Protein 1J83 (pdb70)

Solvent-accessible surface area: 14606 Å² total

Secondary structure (DSSP, 8-state):
-----SB-TTSSB--TTSS-TT-EE-TT-S----EEEEETTEEEEE-TTTTT----SSS-GGGSEEEE-TT----EE-TT--EE--EEESS---EEEEE---BSS------S--EEE-GGG-EE-TTS-EEE---EETTT-HHHHHHHT-TT--EE---EEEEES-SEEEE--B-EE-/-----S--TTSSB--TTSS-TT-EE-TT-S----EEEEETTEEEEE-TTTTT----SSS-GGGSEEEE-TT----EE-TT--EE--EEESS---EEEEE---BSS------S--EEE-GGG-EE-TTS-EEE---EETTT-HHHHHHHT-TT--EE---EEEEES-SEEEE--B-EE-

Sequence (356 aa):
QPTAPKDFSSGFWDFNDGTTQGFGVNPDSPITAINVENANNALKISNLNSKGSNDLSEGNFWANVRISADIWGQSINIYGDTKLTDVIAPTPVNVSIAAIPQSSTHGWGNPTRAIRVWTNNFVAQTDGTYKATLTISTNDSPNFNTIATDAADSVVTNILFVGSNSDNISLDNIKFTKQPTAPKDFSSGFWDFNDGTTQGFGVNPDSPITAINVENANNALKISNLNSKGSNDLSEGNFWANVRISADIWGQSINIYGDTKLTDVIAPTPVNVSIAAIPQSSTHGWGNPTRAIRVWTNNFVAQTDGTYKATLTISTNDSPNFNTIATDAADSVVTNILFVGSNSDNISLDNIKFTK

Structure (mmCIF, N/CA/C/O backbone):
data_1J83
#
_entry.id   1J83
#
_cell.length_a   131.264
_cell.length_b   37.678
_cell.length_c   71.234
_cell.angle_alpha   90.00
_cell.angle_beta   91.93
_cell.angle_gamma   90.00
#
_symmetry.space_group_name_H-M   'C 1 2 1'
#
loop_
_entity.id
_entity.type
_entity.pdbx_description
1 polymer 'ENDO-1,4-BETA GLUCANASE ENGF'
2 non-polymer 'CALCIUM ION'
3 water water
#
loop_
_atom_site.group_PDB
_atom_site.id
_atom_site.type_symbol
_atom_site.label_atom_id
_atom_site.label_alt_id
_atom_site.label_comp_id
_atom_site.label_asym_id
_atom_site.label_entity_id
_atom_site.label_seq_id
_atom_site.pdbx_PDB_ins_code
_atom_site.Cartn_x
_atom_site.Cartn_y
_atom_site.Cartn_z
_atom_site.occupancy
_atom_site.B_iso_or_equiv
_atom_site.auth_seq_id
_atom_site.auth_comp_id
_atom_site.auth_asym_id
_atom_site.auth_atom_id
_atom_site.pdbx_PDB_model_num
ATOM 1 N N . GLN A 1 1 ? 63.885 -6.757 29.424 1.00 15.04 1027 GLN A N 1
ATOM 2 C CA . GLN A 1 1 ? 64.737 -7.802 28.789 1.00 14.77 1027 GLN A CA 1
ATOM 3 C C . GLN A 1 1 ? 65.046 -7.495 27.325 1.00 14.37 1027 GLN A C 1
ATOM 4 O O . GLN A 1 1 ? 65.089 -8.401 26.485 1.00 14.21 1027 GLN A O 1
ATOM 10 N N . PRO A 1 2 ? 65.253 -6.212 26.992 1.00 13.93 1028 PRO A N 1
ATOM 11 C CA . PRO A 1 2 ? 65.556 -5.915 25.592 1.00 13.50 1028 PRO A CA 1
ATOM 12 C C . PRO A 1 2 ? 66.943 -6.422 25.213 1.00 13.06 1028 PRO A C 1
ATOM 13 O O . PRO A 1 2 ? 67.826 -6.573 26.069 1.00 12.88 1028 PRO A O 1
ATOM 17 N N . THR A 1 3 ? 67.126 -6.698 23.930 1.00 12.60 1029 THR A N 1
ATOM 18 C CA . THR A 1 3 ? 68.402 -7.180 23.437 1.00 12.07 1029 THR A CA 1
ATOM 19 C C . THR A 1 3 ? 68.860 -6.354 22.241 1.00 11.77 1029 THR A C 1
ATOM 20 O O . THR A 1 3 ? 68.077 -6.072 21.338 1.00 11.66 1029 THR A O 1
ATOM 24 N N . ALA A 1 4 ? 70.129 -5.956 22.252 1.00 11.42 1030 ALA A N 1
ATOM 25 C CA . ALA A 1 4 ? 70.696 -5.181 21.152 1.00 11.04 1030 ALA A CA 1
ATOM 26 C C . ALA A 1 4 ? 70.672 -6.038 19.893 1.00 10.78 1030 ALA A C 1
ATOM 27 O O . ALA A 1 4 ? 70.683 -7.269 19.969 1.00 10.79 1030 ALA A O 1
ATOM 29 N N . PRO A 1 5 ? 70.647 -5.403 18.712 1.00 10.55 1031 PRO A N 1
ATOM 30 C CA . PRO A 1 5 ? 70.626 -6.203 17.485 1.00 10.32 1031 PRO A CA 1
ATOM 31 C C . PRO A 1 5 ? 71.968 -6.867 17.239 1.00 10.26 1031 PRO A C 1
ATOM 32 O O . PRO A 1 5 ? 72.981 -6.486 17.837 1.00 10.27 1031 PRO A O 1
ATOM 36 N N . LYS A 1 6 ? 71.962 -7.864 16.359 1.00 10.11 1032 LYS A N 1
ATOM 37 C CA . LYS A 1 6 ? 73.168 -8.583 15.984 1.00 9.92 1032 LYS A CA 1
ATOM 38 C C . LYS A 1 6 ? 73.409 -8.385 14.491 1.00 9.64 1032 LYS A C 1
ATOM 39 O O . LYS A 1 6 ? 74.550 -8.387 14.025 1.00 9.46 1032 LYS A O 1
ATOM 45 N N . ASP A 1 7 ? 72.323 -8.215 13.747 1.00 9.43 1033 ASP A N 1
ATOM 46 C CA . ASP A 1 7 ? 72.395 -8.038 12.303 1.00 9.33 1033 ASP A CA 1
ATOM 47 C C . ASP A 1 7 ? 71.371 -6.998 11.870 1.00 9.23 1033 ASP A C 1
ATOM 48 O O . ASP A 1 7 ? 70.167 -7.219 11.999 1.00 9.15 1033 ASP A O 1
ATOM 53 N N . PHE A 1 8 ? 71.852 -5.861 11.377 1.00 9.08 1034 PHE A N 1
ATOM 54 C CA . PHE A 1 8 ? 70.970 -4.800 10.906 1.00 8.94 1034 PHE A CA 1
ATOM 55 C C . PHE A 1 8 ? 71.351 -4.484 9.461 1.00 8.93 1034 PHE A C 1
ATOM 56 O O . PHE A 1 8 ? 71.205 -3.349 8.992 1.00 8.85 1034 PHE A O 1
ATOM 64 N N . SER A 1 9 ? 71.820 -5.512 8.758 1.00 8.87 1035 SER A N 1
ATOM 65 C CA . SER A 1 9 ? 72.265 -5.383 7.372 1.00 8.87 1035 SER A CA 1
ATOM 66 C C . SER A 1 9 ? 71.168 -5.012 6.377 1.00 8.87 1035 SER A C 1
ATOM 67 O O . SER A 1 9 ? 71.464 -4.568 5.267 1.00 9.02 1035 SER A O 1
ATOM 70 N N . SER A 1 10 ? 69.910 -5.186 6.770 1.00 8.71 1036 SER A N 1
ATOM 71 C CA . SER A 1 10 ? 68.799 -4.858 5.883 1.00 8.54 1036 SER A CA 1
ATOM 72 C C . SER A 1 10 ? 68.514 -3.357 5.885 1.00 8.43 1036 SER A C 1
ATOM 73 O O . SER A 1 10 ? 67.832 -2.848 4.998 1.00 8.42 1036 SER A O 1
ATOM 76 N N . GLY A 1 11 ? 69.034 -2.649 6.884 1.00 8.20 1037 GLY A N 1
ATOM 77 C CA . GLY A 1 11 ? 68.815 -1.214 6.956 1.00 8.01 1037 GLY A CA 1
ATOM 78 C C 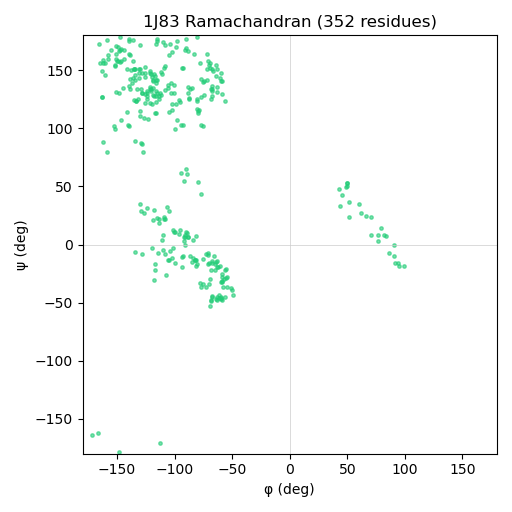. GLY A 1 11 ? 67.497 -0.811 7.593 1.00 7.88 1037 GLY A C 1
ATOM 79 O O . GLY A 1 11 ? 67.117 0.364 7.582 1.00 7.82 1037 GLY A O 1
ATOM 80 N N . PHE A 1 12 ? 66.787 -1.792 8.137 1.00 7.75 1038 PHE A N 1
ATOM 81 C CA . PHE A 1 12 ? 65.526 -1.536 8.815 1.00 7.60 1038 PHE A CA 1
ATOM 82 C C . PHE A 1 12 ? 65.285 -2.656 9.824 1.00 7.54 1038 PHE A C 1
ATOM 83 O O . PHE A 1 12 ? 65.981 -3.672 9.807 1.00 7.38 1038 PHE A O 1
ATOM 91 N N . TRP A 1 13 ? 64.319 -2.468 10.717 1.00 7.50 1039 TRP A N 1
ATOM 92 C CA . TRP A 1 13 ? 64.036 -3.477 11.733 1.00 7.61 1039 TRP A CA 1
ATOM 93 C C . TRP A 1 13 ? 63.294 -4.695 11.195 1.00 7.65 1039 TRP A C 1
ATOM 94 O O . TRP A 1 13 ? 62.083 -4.643 10.971 1.00 7.61 1039 TRP A O 1
ATOM 105 N N . ASP A 1 14 ? 64.016 -5.790 10.977 1.00 7.70 1040 ASP A N 1
ATOM 106 C CA . ASP A 1 14 ? 63.367 -7.007 10.507 1.00 7.75 1040 ASP A CA 1
ATOM 107 C C . ASP A 1 14 ? 63.317 -8.068 11.603 1.00 7.74 1040 ASP A C 1
ATOM 108 O O . ASP A 1 14 ? 62.674 -9.091 11.442 1.00 7.67 1040 ASP A O 1
ATOM 113 N N . PHE A 1 15 ? 63.991 -7.823 12.724 1.00 7.59 1041 PHE A N 1
ATOM 114 C CA . PHE A 1 15 ? 63.972 -8.758 13.850 1.00 7.55 1041 PHE A CA 1
ATOM 115 C C . PHE A 1 15 ? 64.313 -10.207 13.501 1.00 7.65 1041 PHE A C 1
ATOM 116 O O . PHE A 1 15 ? 63.931 -11.132 14.229 1.00 7.52 1041 PHE A O 1
ATOM 124 N N . ASN A 1 16 ? 65.033 -10.415 12.403 1.00 7.72 1042 ASN A N 1
ATOM 125 C CA . ASN A 1 16 ? 65.383 -11.772 12.004 1.00 7.97 1042 ASN A CA 1
ATOM 126 C C . ASN A 1 16 ? 66.624 -12.318 12.697 1.00 7.99 1042 ASN A C 1
ATOM 127 O O . ASN A 1 16 ? 67.059 -13.433 12.402 1.00 8.03 1042 ASN A O 1
ATOM 132 N N . ASP A 1 17 ? 67.186 -11.548 13.625 1.00 8.10 1043 ASP A N 1
ATOM 133 C CA . ASP A 1 17 ? 68.372 -12.001 14.339 1.00 8.35 1043 ASP A CA 1
ATOM 134 C C . ASP A 1 17 ? 68.062 -12.517 15.745 1.00 8.35 1043 ASP A C 1
ATOM 135 O O . ASP A 1 17 ? 68.970 -12.714 16.553 1.00 8.38 1043 ASP A O 1
ATOM 140 N N . GLY A 1 18 ? 66.778 -12.734 16.025 1.00 8.38 1044 GLY A N 1
ATOM 141 C CA . GLY A 1 18 ? 66.362 -13.242 17.324 1.00 8.40 1044 GLY A CA 1
ATOM 142 C C . GLY A 1 18 ? 66.354 -12.241 18.468 1.00 8.33 1044 GLY A C 1
ATOM 143 O O . GLY A 1 18 ? 66.067 -12.605 19.609 1.00 8.42 1044 GLY A O 1
ATOM 144 N N . THR A 1 19 ? 66.657 -10.981 18.178 1.00 8.23 1045 THR A N 1
ATOM 145 C CA . THR A 1 19 ? 66.691 -9.958 19.223 1.00 8.11 1045 THR A CA 1
ATOM 146 C C . THR A 1 19 ? 65.535 -8.972 19.087 1.00 8.00 1045 THR A C 1
ATOM 147 O O . THR A 1 19 ? 64.773 -9.028 18.122 1.00 7.97 1045 THR A O 1
ATOM 151 N N . THR A 1 20 ? 65.397 -8.074 20.060 1.00 7.98 1046 THR A N 1
ATOM 152 C CA . THR A 1 20 ? 64.339 -7.066 19.992 1.00 7.88 1046 THR A CA 1
ATOM 153 C C . THR A 1 20 ? 64.936 -5.889 19.226 1.00 7.73 1046 THR A C 1
ATOM 154 O O . THR A 1 20 ? 64.325 -4.826 19.097 1.00 7.53 1046 THR A O 1
ATOM 158 N N . GLN A 1 21 ? 66.147 -6.109 18.717 1.00 7.63 1047 GLN A N 1
ATOM 159 C CA . GLN A 1 21 ? 66.890 -5.109 17.962 1.00 7.57 1047 GLN A CA 1
ATOM 160 C C . GLN A 1 21 ? 66.877 -3.721 18.604 1.00 7.68 1047 GLN A C 1
ATOM 161 O O . GLN A 1 21 ? 66.731 -2.694 17.928 1.00 7.54 1047 GLN A O 1
ATOM 167 N N . GLY A 1 22 ? 67.048 -3.715 19.928 1.00 7.78 1048 GLY A N 1
ATOM 168 C CA . GLY A 1 22 ? 67.107 -2.476 20.681 1.00 8.08 1048 GLY A CA 1
ATOM 169 C C . GLY A 1 22 ? 65.843 -2.043 21.397 1.00 8.25 1048 GLY A C 1
ATOM 170 O O . GLY A 1 22 ? 65.903 -1.228 22.323 1.00 8.32 1048 GLY A O 1
ATOM 171 N N . PHE A 1 23 ? 64.702 -2.588 20.991 1.00 8.44 1049 PHE A N 1
ATOM 172 C CA . PHE A 1 23 ? 63.429 -2.201 21.591 1.00 8.59 1049 PHE A CA 1
ATOM 173 C C . PHE A 1 23 ? 63.098 -2.772 22.959 1.00 8.86 1049 PHE A C 1
ATOM 174 O O . PHE A 1 23 ? 63.373 -3.933 23.261 1.00 8.91 1049 PHE A O 1
ATOM 182 N N . GLY A 1 24 ? 62.479 -1.920 23.771 1.00 9.20 1050 GLY A N 1
ATOM 183 C CA . GLY A 1 24 ? 62.056 -2.285 25.108 1.00 9.61 1050 GLY A CA 1
ATOM 184 C C . GLY A 1 24 ? 61.102 -1.203 25.581 1.00 9.95 1050 GLY A C 1
ATOM 185 O O . GLY A 1 24 ? 60.934 -0.185 24.904 1.00 9.83 1050 GLY A O 1
ATOM 186 N N . VAL A 1 25 ? 60.463 -1.408 26.726 1.00 10.38 1051 VAL A N 1
ATOM 187 C CA . VAL A 1 25 ? 59.554 -0.395 27.239 1.00 10.75 1051 VAL A CA 1
ATOM 188 C C . VAL A 1 25 ? 60.372 0.858 27.537 1.00 11.09 1051 VAL A C 1
ATOM 189 O O . VAL A 1 25 ? 61.464 0.788 28.107 1.00 11.14 1051 VAL A O 1
ATOM 193 N N . ASN A 1 26 ? 59.839 2.003 27.133 1.00 11.42 1052 ASN A N 1
ATOM 194 C CA . ASN A 1 26 ? 60.502 3.289 27.325 1.00 11.77 1052 ASN A CA 1
ATOM 195 C C . ASN A 1 26 ? 60.475 3.701 28.800 1.00 12.00 1052 ASN A C 1
ATOM 196 O O . ASN A 1 26 ? 59.481 3.480 29.491 1.00 11.91 1052 ASN A O 1
ATOM 201 N N . PRO A 1 27 ? 61.569 4.301 29.301 1.00 12.23 1053 PRO A N 1
ATOM 202 C CA . PRO A 1 27 ? 61.642 4.731 30.704 1.00 12.53 1053 PRO A CA 1
ATOM 203 C C . PRO A 1 27 ? 60.554 5.726 31.107 1.00 12.77 1053 PRO A C 1
ATOM 204 O O . PRO A 1 27 ? 60.199 5.824 32.283 1.00 12.85 1053 PRO A O 1
ATOM 208 N N . ASP A 1 28 ? 60.031 6.464 30.134 1.00 13.14 1054 ASP A N 1
ATOM 209 C CA . ASP A 1 28 ? 58.990 7.448 30.407 1.00 13.47 1054 ASP A CA 1
ATOM 210 C C . ASP A 1 28 ? 57.581 6.956 30.077 1.00 13.44 1054 ASP A C 1
ATOM 211 O O . ASP A 1 28 ? 56.632 7.741 30.074 1.00 13.38 1054 ASP A O 1
ATOM 216 N N . SER A 1 29 ? 57.442 5.661 29.805 1.00 13.43 1055 SER A N 1
ATOM 217 C CA . SER A 1 29 ? 56.133 5.096 29.489 1.00 13.50 1055 SER A CA 1
ATOM 218 C C . SER A 1 29 ? 55.210 5.116 30.708 1.00 13.54 1055 SER A C 1
ATOM 219 O O . SER A 1 29 ? 55.626 4.780 31.819 1.00 13.60 1055 SER A O 1
ATOM 222 N N . PRO A 1 30 ? 53.938 5.499 30.510 1.00 13.59 1056 PRO A N 1
ATOM 223 C CA . PRO A 1 30 ? 52.963 5.554 31.607 1.00 13.59 1056 PRO A CA 1
ATOM 224 C C . PRO A 1 30 ? 52.481 4.162 32.016 1.00 13.71 1056 PRO A C 1
ATOM 225 O O . PRO A 1 30 ? 51.844 3.994 33.058 1.00 13.81 1056 PRO A O 1
ATOM 229 N N . ILE A 1 31 ? 52.792 3.171 31.187 1.00 13.72 1057 ILE A N 1
ATOM 230 C CA . ILE A 1 31 ? 52.421 1.781 31.437 1.00 13.69 1057 ILE A CA 1
ATOM 231 C C . ILE A 1 31 ? 53.702 0.958 31.299 1.00 13.87 1057 ILE A C 1
ATOM 232 O O . ILE A 1 31 ? 54.430 1.099 30.318 1.00 13.89 1057 ILE A O 1
ATOM 237 N N . THR A 1 32 ? 53.981 0.104 32.281 1.00 14.03 1058 THR A N 1
ATOM 238 C CA . THR A 1 32 ? 55.213 -0.682 32.263 1.00 14.09 1058 THR A CA 1
ATOM 239 C C . THR A 1 32 ? 55.079 -2.203 32.192 1.00 14.07 1058 THR A C 1
ATOM 240 O O . THR A 1 32 ? 56.014 -2.884 31.775 1.00 14.06 1058 THR A O 1
ATOM 244 N N . ALA A 1 33 ? 53.928 -2.731 32.595 1.00 14.00 1059 ALA A N 1
ATOM 245 C CA . ALA A 1 33 ? 53.706 -4.177 32.606 1.00 13.94 1059 ALA A CA 1
ATOM 246 C C . ALA A 1 33 ? 53.416 -4.783 31.236 1.00 13.86 1059 ALA A C 1
ATOM 247 O O . ALA A 1 33 ? 52.531 -5.630 31.093 1.00 13.96 1059 ALA A O 1
ATOM 249 N N . ILE A 1 34 ? 54.173 -4.354 30.233 1.00 13.71 1060 ILE A N 1
ATOM 250 C CA . ILE A 1 34 ? 54.004 -4.847 28.870 1.00 13.55 1060 ILE A CA 1
ATOM 251 C C . ILE A 1 34 ? 55.234 -5.655 28.483 1.00 13.51 1060 ILE A C 1
ATOM 252 O O . ILE A 1 34 ? 56.361 -5.197 28.661 1.00 13.52 1060 ILE A O 1
ATOM 257 N N . ASN A 1 35 ? 55.030 -6.858 27.959 1.00 13.47 1061 ASN A N 1
ATOM 258 C CA . ASN A 1 35 ? 56.171 -7.671 27.563 1.00 13.39 1061 ASN A CA 1
ATOM 259 C C . ASN A 1 35 ? 56.563 -7.363 26.128 1.00 13.03 1061 ASN A C 1
ATOM 260 O O . ASN A 1 35 ? 55.709 -7.235 25.255 1.00 12.78 1061 ASN A O 1
ATOM 265 N N . VAL A 1 36 ? 57.864 -7.227 25.897 1.00 12.73 1062 VAL A N 1
ATOM 266 C CA . VAL A 1 36 ? 58.386 -6.950 24.567 1.00 12.51 1062 VAL A CA 1
ATOM 267 C C . VAL A 1 36 ? 59.490 -7.967 24.332 1.00 12.50 1062 VAL A C 1
ATOM 268 O O . VAL A 1 36 ? 60.517 -7.956 25.020 1.00 12.48 1062 VAL A O 1
ATOM 272 N N . GLU A 1 37 ? 59.279 -8.844 23.356 1.00 12.38 1063 GLU A N 1
ATOM 273 C CA . GLU A 1 37 ? 60.240 -9.900 23.075 1.00 12.31 1063 GLU A CA 1
ATOM 274 C C . GLU A 1 37 ? 60.275 -10.259 21.597 1.00 12.03 1063 GLU A C 1
ATOM 275 O O . GLU A 1 37 ? 59.396 -9.868 20.829 1.00 11.91 1063 GLU A O 1
ATOM 281 N N . ASN A 1 38 ? 61.293 -11.012 21.198 1.00 11.70 1064 ASN A N 1
ATOM 282 C CA . ASN A 1 38 ? 61.361 -11.462 19.819 1.00 11.52 1064 ASN A CA 1
ATOM 283 C C . ASN A 1 38 ? 60.749 -12.859 19.783 1.00 11.41 1064 ASN A C 1
ATOM 284 O O . ASN A 1 38 ? 61.185 -13.760 20.504 1.00 11.36 1064 ASN A O 1
ATOM 289 N N . ALA A 1 39 ? 59.724 -13.029 18.961 1.00 11.27 1065 ALA A N 1
ATOM 290 C CA . ALA A 1 39 ? 59.076 -14.322 18.810 1.00 11.20 1065 ALA A CA 1
ATOM 291 C C . ALA A 1 39 ? 58.906 -14.568 17.323 1.00 11.21 1065 ALA A C 1
ATOM 292 O O . ALA A 1 39 ? 58.330 -13.745 16.612 1.00 10.99 1065 ALA A O 1
ATOM 294 N N . ASN A 1 40 ? 59.443 -15.689 16.856 1.00 11.27 1066 ASN A N 1
ATOM 295 C CA . ASN A 1 40 ? 59.346 -16.069 15.455 1.00 11.38 1066 ASN A CA 1
ATOM 296 C C . ASN A 1 40 ? 59.749 -14.956 14.487 1.00 11.30 1066 ASN A C 1
ATOM 297 O O . ASN A 1 40 ? 59.027 -14.638 13.542 1.00 11.32 1066 ASN A O 1
ATOM 302 N N . ASN A 1 41 ? 60.916 -14.372 14.742 1.00 11.15 1067 ASN A N 1
ATOM 303 C CA . ASN A 1 41 ? 61.473 -13.311 13.915 1.00 10.94 1067 ASN A CA 1
ATOM 304 C C . ASN A 1 41 ? 60.631 -12.050 13.793 1.00 10.54 1067 ASN A C 1
ATOM 305 O O . ASN A 1 41 ? 60.619 -11.400 12.750 1.00 10.33 1067 ASN A O 1
ATOM 310 N N . ALA A 1 42 ? 59.937 -11.701 14.870 1.00 10.04 1068 ALA A N 1
ATOM 311 C CA . ALA A 1 42 ? 59.122 -10.494 14.895 1.00 9.72 1068 ALA A CA 1
ATOM 312 C C . ALA A 1 42 ? 59.131 -9.964 16.320 1.00 9.57 1068 ALA A C 1
ATOM 313 O O . ALA A 1 42 ? 59.543 -10.668 17.242 1.00 9.52 1068 ALA A O 1
ATOM 315 N N . LEU A 1 43 ? 58.685 -8.724 16.499 1.00 9.51 1069 LEU A N 1
ATOM 316 C CA . LEU A 1 43 ? 58.648 -8.119 17.823 1.00 9.54 1069 LEU A CA 1
ATOM 317 C C . LEU A 1 43 ? 57.265 -8.322 18.429 1.00 9.61 1069 LEU A C 1
ATOM 318 O O . LEU A 1 43 ? 56.313 -7.631 18.065 1.00 9.53 1069 LEU A O 1
ATOM 323 N N . LYS A 1 44 ? 57.164 -9.272 19.356 1.00 9.55 1070 LYS A N 1
ATOM 324 C CA . LYS A 1 44 ? 55.895 -9.577 19.998 1.00 9.65 1070 LYS A CA 1
ATOM 325 C C . LYS A 1 44 ? 55.691 -8.684 21.213 1.00 9.67 1070 LYS A C 1
ATOM 326 O O . LYS A 1 44 ? 56.544 -8.609 22.095 1.00 9.59 1070 LYS A O 1
ATOM 332 N N . ILE A 1 45 ? 54.552 -8.002 21.240 1.00 9.65 1071 ILE A N 1
ATOM 333 C CA . ILE A 1 45 ? 54.207 -7.097 22.328 1.00 9.78 1071 ILE A CA 1
ATOM 334 C C . ILE A 1 45 ? 52.960 -7.700 22.965 1.00 9.96 1071 ILE A C 1
ATOM 335 O O . ILE A 1 45 ? 51.898 -7.750 22.344 1.00 9.86 1071 ILE A O 1
ATOM 340 N N . SER A 1 46 ? 53.098 -8.162 24.203 1.00 10.32 1072 SER A N 1
ATOM 341 C CA . SER A 1 46 ? 51.998 -8.820 24.897 1.00 10.60 1072 SER A CA 1
ATOM 342 C C . SER A 1 46 ? 51.351 -8.057 26.041 1.00 10.81 1072 SER A C 1
ATOM 343 O O . SER A 1 46 ? 51.987 -7.240 26.704 1.00 10.68 1072 SER A O 1
ATOM 346 N N . ASN A 1 47 ? 50.070 -8.353 26.247 1.00 11.05 1073 ASN A N 1
ATOM 347 C CA . ASN A 1 47 ? 49.259 -7.785 27.318 1.00 11.35 1073 ASN A CA 1
ATOM 348 C C . ASN A 1 47 ? 48.851 -6.316 27.238 1.00 11.35 1073 ASN A C 1
ATOM 349 O O . ASN A 1 47 ? 48.533 -5.698 28.255 1.00 11.26 1073 ASN A O 1
ATOM 354 N N . LEU A 1 48 ? 48.825 -5.766 26.031 1.00 11.27 1074 LEU A N 1
ATOM 355 C CA . LEU A 1 48 ? 48.429 -4.374 25.850 1.00 11.24 1074 LEU A CA 1
ATOM 356 C C . LEU A 1 48 ? 47.009 -4.095 26.352 1.00 11.29 1074 LEU A C 1
ATOM 357 O O . LEU A 1 48 ? 46.772 -3.102 27.041 1.00 11.27 1074 LEU A O 1
ATOM 362 N N . ASN A 1 49 ? 46.065 -4.966 26.012 1.00 11.37 1075 ASN A N 1
ATOM 363 C CA . ASN A 1 49 ? 44.682 -4.757 26.431 1.00 11.46 1075 ASN A CA 1
ATOM 364 C C . ASN A 1 49 ? 44.498 -4.918 27.942 1.00 11.64 1075 ASN A C 1
ATOM 365 O O . ASN A 1 49 ? 43.898 -4.059 28.595 1.00 11.54 1075 ASN A O 1
ATOM 370 N N . SER A 1 50 ? 45.022 -6.010 28.493 1.00 11.93 1076 SER A N 1
ATOM 371 C CA . SER A 1 50 ? 44.914 -6.284 29.927 1.00 12.27 1076 SER A CA 1
ATOM 372 C C . SER A 1 50 ? 45.541 -5.204 30.799 1.00 12.48 1076 SER A C 1
ATOM 373 O O . SER A 1 50 ? 45.076 -4.953 31.910 1.00 12.55 1076 SER A O 1
ATOM 376 N N . LYS A 1 51 ? 46.603 -4.578 30.302 1.00 12.62 1077 LYS A N 1
ATOM 377 C CA . LYS A 1 51 ? 47.294 -3.535 31.052 1.00 12.76 1077 LYS A CA 1
ATOM 378 C C . LYS A 1 51 ? 46.760 -2.130 30.787 1.00 12.63 1077 LYS A C 1
ATOM 379 O O . LYS A 1 51 ? 47.330 -1.147 31.257 1.00 12.70 1077 LYS A O 1
ATOM 385 N N . GLY A 1 52 ? 45.671 -2.036 30.033 1.00 12.39 1078 GLY A N 1
ATOM 386 C CA . GLY A 1 52 ? 45.087 -0.737 29.746 1.00 12.10 1078 GLY A CA 1
ATOM 387 C C . GLY A 1 52 ? 45.753 0.083 28.651 1.00 11.94 1078 GLY A C 1
ATOM 388 O O . GLY A 1 52 ? 45.488 1.279 28.534 1.00 11.89 1078 GLY A O 1
ATOM 389 N N . SER A 1 53 ? 46.619 -0.537 27.853 1.00 11.78 1079 SER A N 1
ATOM 390 C CA . SER A 1 53 ? 47.276 0.182 26.757 1.00 11.65 1079 SER A CA 1
ATOM 391 C C . SER A 1 53 ? 46.406 -0.089 25.540 1.00 11.67 1079 SER A C 1
ATOM 392 O O . SER A 1 53 ? 46.854 -0.675 24.551 1.00 11.58 1079 SER A O 1
ATOM 395 N N . ASN A 1 54 ? 45.155 0.347 25.627 1.00 11.71 1080 ASN A N 1
ATOM 396 C CA . ASN A 1 54 ? 44.185 0.110 24.571 1.00 11.69 1080 ASN A CA 1
ATOM 397 C C . ASN A 1 54 ? 43.462 1.345 24.031 1.00 11.72 1080 ASN A C 1
ATOM 398 O O . ASN A 1 54 ? 42.331 1.239 23.555 1.00 11.59 1080 ASN A O 1
ATOM 403 N N . ASP A 1 55 ? 44.092 2.513 24.107 1.00 11.75 1081 ASP A N 1
ATOM 404 C CA . ASP A 1 55 ? 43.453 3.706 23.568 1.00 11.85 1081 ASP A CA 1
ATOM 405 C C . ASP A 1 55 ? 43.697 3.661 22.069 1.00 11.90 1081 ASP A C 1
ATOM 406 O O . ASP A 1 55 ? 44.841 3.541 21.617 1.00 11.88 1081 ASP A O 1
ATOM 411 N N . LEU A 1 56 ? 42.617 3.745 21.301 1.00 11.86 1082 LEU A N 1
ATOM 412 C CA . LEU A 1 56 ? 42.701 3.669 19.849 1.00 11.98 1082 LEU A CA 1
ATOM 413 C C . LEU A 1 56 ? 42.317 4.964 19.138 1.00 12.08 1082 LEU A C 1
ATOM 414 O O . LEU A 1 56 ? 42.014 4.955 17.940 1.00 12.07 1082 LEU A O 1
ATOM 419 N N . SER A 1 57 ? 42.335 6.076 19.868 1.00 12.16 1083 SER A N 1
ATOM 420 C CA . SER A 1 57 ? 41.988 7.374 19.292 1.00 12.31 1083 SER A CA 1
ATOM 421 C C . SER A 1 57 ? 43.188 7.985 18.573 1.00 12.59 1083 SER A C 1
ATOM 422 O O . SER A 1 57 ? 44.330 7.563 18.776 1.00 12.61 1083 SER A O 1
ATOM 425 N N . GLU A 1 58 ? 42.929 8.983 17.736 1.00 12.75 1084 GLU A N 1
ATOM 426 C CA . GLU A 1 58 ? 44.004 9.644 17.008 1.00 12.81 1084 GLU A CA 1
ATOM 427 C C . GLU A 1 58 ? 44.842 10.529 17.912 1.00 12.73 1084 GLU A C 1
ATOM 428 O O . GLU A 1 58 ? 46.058 10.614 17.748 1.00 12.69 1084 GLU A O 1
ATOM 434 N N . GLY A 1 59 ? 44.197 11.182 18.875 1.00 12.55 1085 GLY A N 1
ATOM 435 C CA . GLY A 1 59 ? 44.924 12.087 19.742 1.00 12.35 1085 GLY A CA 1
ATOM 436 C C . GLY A 1 59 ? 45.320 11.669 21.144 1.00 12.25 1085 GLY A C 1
ATOM 437 O O . GLY A 1 59 ? 46.129 12.361 21.763 1.00 12.27 1085 GLY A O 1
ATOM 438 N N . ASN A 1 60 ? 44.791 10.561 21.658 1.00 12.19 1086 ASN A N 1
ATOM 439 C CA . ASN A 1 60 ? 45.144 10.161 23.020 1.00 12.17 1086 ASN A CA 1
ATOM 440 C C . ASN A 1 60 ? 46.085 8.966 23.145 1.00 11.92 1086 ASN A C 1
ATOM 441 O O . ASN A 1 60 ? 46.007 8.191 24.104 1.00 11.79 1086 ASN A O 1
ATOM 446 N N . PHE A 1 61 ? 46.982 8.826 22.175 1.00 11.67 1087 PHE A N 1
ATOM 447 C CA . PHE A 1 61 ? 47.964 7.748 22.189 1.00 11.50 1087 PHE A CA 1
ATOM 448 C C . PHE A 1 61 ? 48.844 7.930 23.429 1.00 11.43 1087 PHE A C 1
ATOM 449 O O . PHE A 1 61 ? 49.506 6.997 23.883 1.00 11.35 1087 PHE A O 1
ATOM 457 N N . TRP A 1 62 ? 48.843 9.144 23.972 1.00 11.35 1088 TRP A N 1
ATOM 458 C CA . TRP A 1 62 ? 49.618 9.459 25.170 1.00 11.19 1088 TRP A CA 1
ATOM 459 C C . TRP A 1 62 ? 49.279 8.529 26.333 1.00 11.16 1088 TRP A C 1
ATOM 460 O O . TRP A 1 62 ? 50.062 8.395 27.270 1.00 11.19 1088 TRP A O 1
ATOM 471 N N . ALA A 1 63 ? 48.110 7.895 26.279 1.00 11.04 1089 ALA A N 1
ATOM 472 C CA . ALA A 1 63 ? 47.690 6.989 27.348 1.00 10.90 1089 ALA A CA 1
ATOM 473 C C . ALA A 1 63 ? 48.298 5.595 27.209 1.00 10.79 1089 ALA A C 1
ATOM 474 O O . ALA A 1 63 ? 48.264 4.792 28.148 1.00 10.84 1089 ALA A O 1
ATOM 476 N N . ASN A 1 64 ? 48.873 5.307 26.048 1.00 10.54 1090 ASN A N 1
ATOM 477 C CA . ASN A 1 64 ? 49.440 3.988 25.815 1.00 10.24 1090 ASN A CA 1
ATOM 478 C C . ASN A 1 64 ? 50.903 3.801 26.189 1.00 10.25 1090 ASN A C 1
ATOM 479 O O . ASN A 1 64 ? 51.628 4.757 26.484 1.00 10.22 1090 ASN A O 1
ATOM 484 N N . VAL A 1 65 ? 51.327 2.542 26.177 1.00 10.12 1091 VAL A N 1
ATOM 485 C CA . VAL A 1 65 ? 52.702 2.203 26.492 1.00 10.04 1091 VAL A CA 1
ATOM 486 C C . VAL A 1 65 ? 53.621 2.841 25.457 1.00 9.99 1091 VAL A C 1
ATOM 487 O O . VAL A 1 65 ? 53.223 3.068 24.310 1.00 9.91 1091 VAL A O 1
ATOM 491 N N . ARG A 1 66 ? 54.842 3.150 25.875 1.00 9.96 1092 ARG A N 1
ATOM 492 C CA . ARG A 1 66 ? 55.834 3.715 24.976 1.00 9.94 1092 ARG A CA 1
ATOM 493 C C . ARG A 1 66 ? 56.930 2.672 24.887 1.00 9.91 1092 ARG A C 1
ATOM 494 O O . ARG A 1 66 ? 57.398 2.160 25.904 1.00 9.87 1092 ARG A O 1
ATOM 502 N N . ILE A 1 67 ? 57.317 2.342 23.664 1.00 9.86 1093 ILE A N 1
ATOM 503 C CA . ILE A 1 67 ? 58.365 1.366 23.429 1.00 9.87 1093 ILE A CA 1
ATOM 504 C C . ILE A 1 67 ? 59.408 2.080 22.581 1.00 9.78 1093 ILE A C 1
ATOM 505 O O . ILE A 1 67 ? 59.065 2.716 21.588 1.00 9.87 1093 ILE A O 1
ATOM 510 N N . SER A 1 68 ? 60.673 1.998 22.980 1.00 9.59 1094 SER A N 1
ATOM 511 C CA . SER A 1 68 ? 61.731 2.675 22.239 1.00 9.45 1094 SER A CA 1
ATOM 512 C C . SER A 1 68 ? 62.963 1.803 22.045 1.00 9.40 1094 SER A C 1
ATOM 513 O O . SER A 1 68 ? 63.184 0.848 22.790 1.00 9.17 1094 SER A O 1
ATOM 516 N N . ALA A 1 69 ? 63.757 2.145 21.034 1.00 9.45 1095 ALA A N 1
ATOM 517 C CA . ALA A 1 69 ? 64.964 1.394 20.695 1.00 9.50 1095 ALA A CA 1
ATOM 518 C C . ALA A 1 69 ? 66.201 1.939 21.403 1.00 9.69 1095 ALA A C 1
ATOM 519 O O . ALA A 1 69 ? 67.210 2.246 20.766 1.00 9.61 1095 ALA A O 1
ATOM 521 N N . ASP A 1 70 ? 66.121 2.030 22.725 1.00 9.82 1096 ASP A N 1
ATOM 522 C CA . ASP A 1 70 ? 67.212 2.564 23.533 1.00 10.02 1096 ASP A CA 1
ATOM 523 C C . ASP A 1 70 ? 68.566 1.862 23.403 1.00 10.03 1096 ASP A C 1
ATOM 524 O O . ASP A 1 70 ? 69.609 2.498 23.596 1.00 10.03 1096 ASP A O 1
ATOM 529 N N . ILE A 1 71 ? 68.574 0.566 23.101 1.00 9.90 1097 ILE A N 1
ATOM 530 C CA . ILE A 1 71 ? 69.854 -0.126 22.952 1.00 9.85 1097 ILE A CA 1
ATOM 531 C C . ILE A 1 71 ? 70.053 -0.676 21.550 1.00 9.64 1097 ILE A C 1
ATOM 532 O O . ILE A 1 71 ? 70.736 -1.675 21.337 1.00 9.59 1097 ILE A O 1
ATOM 537 N N . TRP A 1 72 ? 69.450 0.013 20.590 1.00 9.48 1098 TRP A N 1
ATOM 538 C CA . TRP A 1 72 ? 69.565 -0.341 19.183 1.00 9.38 1098 TRP A CA 1
ATOM 539 C C . TRP A 1 72 ? 71.008 -0.045 18.751 1.00 9.38 1098 TRP A C 1
ATOM 540 O O . TRP A 1 72 ? 71.689 -0.911 18.204 1.00 9.41 1098 TRP A O 1
ATOM 551 N N . GLY A 1 73 ? 71.468 1.177 19.003 1.00 9.49 1099 GLY A N 1
ATOM 552 C CA . GLY A 1 73 ? 72.838 1.546 18.675 1.00 9.60 1099 GLY A CA 1
ATOM 553 C C . GLY A 1 73 ? 73.227 1.695 17.214 1.00 9.63 1099 GLY A C 1
ATOM 554 O O . GLY A 1 73 ? 74.413 1.861 16.903 1.00 9.64 1099 GLY A O 1
ATOM 555 N N . GLN A 1 74 ? 72.251 1.637 16.314 1.00 9.62 1100 GLN A N 1
ATOM 556 C CA . GLN A 1 74 ? 72.534 1.784 14.890 1.00 9.80 1100 GLN A CA 1
ATOM 557 C C . GLN A 1 74 ? 71.924 3.091 14.386 1.00 9.80 1100 GLN A C 1
ATOM 558 O O . GLN A 1 74 ? 71.457 3.916 15.174 1.00 10.13 1100 GLN A O 1
ATOM 564 N N . SER A 1 75 ? 71.923 3.295 13.078 1.00 9.83 1101 SER A N 1
ATOM 565 C CA . SER A 1 75 ? 71.355 4.522 12.545 1.00 9.80 1101 SER A CA 1
ATOM 566 C C . SER A 1 75 ? 70.824 4.325 11.143 1.00 9.61 1101 SER A C 1
ATOM 567 O O . SER A 1 75 ? 71.292 3.454 10.405 1.00 9.60 1101 SER A O 1
ATOM 570 N N . ILE A 1 76 ? 69.843 5.146 10.786 1.00 9.29 1102 ILE A N 1
ATOM 571 C CA . ILE A 1 76 ? 69.224 5.088 9.473 1.00 8.94 1102 ILE A CA 1
ATOM 572 C C . ILE A 1 76 ? 69.114 6.496 8.908 1.00 8.89 1102 ILE A C 1
ATOM 573 O O . ILE A 1 76 ? 68.524 7.380 9.534 1.00 8.79 1102 ILE A O 1
ATOM 578 N N . ASN A 1 77 ? 69.693 6.706 7.729 1.00 8.77 1103 ASN A N 1
ATOM 579 C CA . ASN A 1 77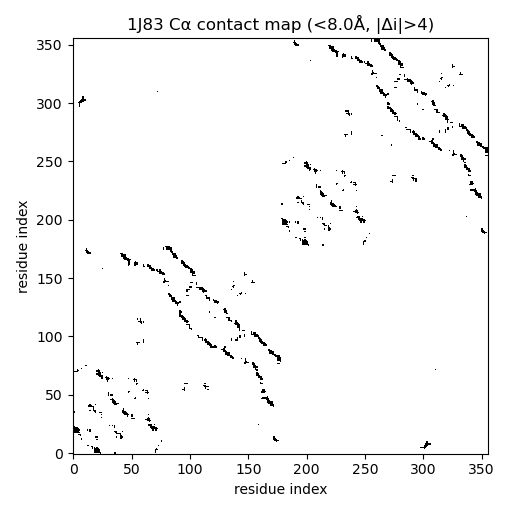 ? 69.619 8.003 7.071 1.00 8.60 1103 ASN A CA 1
ATOM 580 C C . ASN A 1 77 ? 68.252 8.027 6.395 1.00 8.46 1103 ASN A C 1
ATOM 581 O O . ASN A 1 77 ? 67.984 7.207 5.513 1.00 8.23 1103 ASN A O 1
ATOM 586 N N . ILE A 1 78 ? 67.381 8.945 6.815 1.00 8.29 1104 ILE A N 1
ATOM 587 C CA . ILE A 1 78 ? 66.046 9.022 6.230 1.00 8.25 1104 ILE A CA 1
ATOM 588 C C . ILE A 1 78 ? 65.794 10.300 5.439 1.00 8.34 1104 ILE A C 1
ATOM 589 O O . ILE A 1 78 ? 64.644 10.696 5.238 1.00 8.27 1104 ILE A O 1
ATOM 594 N N . TYR A 1 79 ? 66.858 10.952 4.985 1.00 8.52 1105 TYR A N 1
ATOM 595 C CA . TYR A 1 79 ? 66.673 12.176 4.217 1.00 8.75 1105 TYR A CA 1
ATOM 596 C C . TYR A 1 79 ? 65.823 11.865 2.991 1.00 8.85 1105 TYR A C 1
ATOM 597 O O . TYR A 1 79 ? 66.109 10.918 2.253 1.00 8.94 1105 TYR A O 1
ATOM 606 N N . GLY A 1 80 ? 64.771 12.654 2.787 1.00 8.96 1106 GLY A N 1
ATOM 607 C CA . GLY A 1 80 ? 63.901 12.448 1.642 1.00 9.02 1106 GLY A CA 1
ATOM 608 C C . GLY A 1 80 ? 62.778 11.441 1.840 1.00 9.11 1106 GLY A C 1
ATOM 609 O O . GLY A 1 80 ? 61.918 11.301 0.964 1.00 9.05 1106 GLY A O 1
ATOM 610 N N . ASP A 1 81 ? 62.771 10.731 2.966 1.00 9.09 1107 ASP A N 1
ATOM 611 C CA . ASP A 1 81 ? 61.709 9.757 3.215 1.00 9.24 1107 ASP A CA 1
ATOM 612 C C . ASP A 1 81 ? 60.428 10.460 3.657 1.00 9.26 1107 ASP A C 1
ATOM 613 O O . ASP A 1 81 ? 60.472 11.583 4.164 1.00 9.19 1107 ASP A O 1
ATOM 618 N N . THR A 1 82 ? 59.285 9.808 3.453 1.00 9.32 1108 THR A N 1
ATOM 619 C CA . THR A 1 82 ? 58.006 10.391 3.851 1.00 9.49 1108 THR A CA 1
ATOM 620 C C . THR A 1 82 ? 57.132 9.373 4.586 1.00 9.56 1108 THR A C 1
ATOM 621 O O . THR A 1 82 ? 56.070 9.718 5.112 1.00 9.47 1108 THR A O 1
ATOM 625 N N . LYS A 1 83 ? 57.583 8.123 4.642 1.00 9.58 1109 LYS A N 1
ATOM 626 C CA . LYS A 1 83 ? 56.799 7.085 5.301 1.00 9.74 1109 LYS A CA 1
ATOM 627 C C . LYS A 1 83 ? 57.570 6.173 6.242 1.00 9.68 1109 LYS A C 1
ATOM 628 O O . LYS A 1 83 ? 58.738 5.862 6.019 1.00 9.59 1109 LYS A O 1
ATOM 634 N N . LEU A 1 84 ? 56.880 5.756 7.299 1.00 9.66 1110 LEU A N 1
ATOM 635 C CA . LEU A 1 84 ? 57.400 4.815 8.279 1.00 9.81 1110 LEU A CA 1
ATOM 636 C C . LEU A 1 84 ? 56.349 3.715 8.210 1.00 9.85 1110 LEU A C 1
ATOM 637 O O . LEU A 1 84 ? 55.211 3.904 8.649 1.00 9.75 1110 LEU A O 1
ATOM 642 N N . THR A 1 85 ? 56.713 2.577 7.631 1.00 10.07 1111 THR A N 1
ATOM 643 C CA . THR A 1 85 ? 55.755 1.491 7.486 1.00 10.37 1111 THR A CA 1
ATOM 644 C C . THR A 1 85 ? 56.154 0.268 8.289 1.00 10.29 1111 THR A C 1
ATOM 645 O O . THR A 1 85 ? 57.327 0.083 8.610 1.00 9.99 1111 THR A O 1
ATOM 657 N N . ASP A 1 87 ? 54.626 -4.040 9.492 1.00 10.13 1113 ASP A N 1
ATOM 658 C CA . ASP A 1 87 ? 53.615 -5.082 9.455 1.00 9.89 1113 ASP A CA 1
ATOM 659 C C . ASP A 1 87 ? 53.132 -5.262 10.888 1.00 9.71 1113 ASP A C 1
ATOM 660 O O . ASP A 1 87 ? 53.930 -5.234 11.833 1.00 9.51 1113 ASP A O 1
ATOM 665 N N . VAL A 1 88 ? 51.825 -5.423 11.042 1.00 9.45 1114 VAL A N 1
ATOM 666 C CA . VAL A 1 88 ? 51.224 -5.660 12.347 1.00 9.46 1114 VAL A CA 1
ATOM 667 C C . VAL A 1 88 ? 50.648 -7.056 12.189 1.00 9.55 1114 VAL A C 1
ATOM 668 O O . VAL A 1 88 ? 49.847 -7.300 11.284 1.00 9.54 1114 VAL A O 1
ATOM 672 N N . ILE A 1 89 ? 51.069 -7.975 13.053 1.00 9.79 1115 ILE A N 1
ATOM 673 C CA . ILE A 1 89 ? 50.619 -9.362 12.976 1.00 9.95 1115 ILE A CA 1
ATOM 674 C C . ILE A 1 89 ? 49.902 -9.815 14.241 1.00 9.97 1115 ILE A C 1
ATOM 675 O O . ILE A 1 89 ? 50.232 -9.383 15.342 1.00 9.97 1115 ILE A O 1
ATOM 680 N N . ALA A 1 90 ? 48.921 -10.695 14.081 1.00 9.93 1116 ALA A N 1
ATOM 681 C CA . ALA A 1 90 ? 48.175 -11.203 15.224 1.00 10.00 1116 ALA A CA 1
ATOM 682 C C . ALA A 1 90 ? 47.536 -12.533 14.862 1.00 10.09 1116 ALA A C 1
ATOM 683 O O . ALA A 1 90 ? 47.377 -12.857 13.681 1.00 9.90 1116 ALA A O 1
ATOM 685 N N . PRO A 1 91 ? 47.176 -13.337 15.873 1.00 10.36 1117 PRO A N 1
ATOM 686 C CA . PRO A 1 91 ? 46.552 -14.636 15.597 1.00 10.51 1117 PRO A CA 1
ATOM 687 C C . PRO A 1 91 ? 45.133 -14.505 15.049 1.00 10.80 1117 PRO A C 1
ATOM 688 O O . PRO A 1 91 ? 44.578 -15.457 14.499 1.00 10.96 1117 PRO A O 1
ATOM 692 N N . THR A 1 92 ? 44.560 -13.315 15.202 1.00 10.91 1118 THR A N 1
ATOM 693 C CA . THR A 1 92 ? 43.214 -13.024 14.721 1.00 10.79 1118 THR A CA 1
ATOM 694 C C . THR A 1 92 ? 43.159 -11.538 14.383 1.00 10.70 1118 THR A C 1
ATOM 695 O O . THR A 1 92 ? 44.037 -10.784 14.789 1.00 10.54 1118 THR A O 1
ATOM 699 N N . PRO A 1 93 ? 42.145 -11.099 13.614 1.00 10.55 1119 PRO A N 1
ATOM 700 C CA . PRO A 1 93 ? 42.092 -9.668 13.302 1.00 10.13 1119 PRO A CA 1
ATOM 701 C C . PRO A 1 93 ? 41.995 -8.884 14.607 1.00 10.08 1119 PRO A C 1
ATOM 702 O O . PRO A 1 93 ? 41.301 -9.307 15.539 1.00 10.02 1119 PRO A O 1
ATOM 706 N N . VAL A 1 94 ? 42.700 -7.757 14.679 1.00 9.85 1120 VAL A N 1
ATOM 707 C CA . VAL A 1 94 ? 42.698 -6.932 15.885 1.00 9.56 1120 VAL A CA 1
ATOM 708 C C . VAL A 1 94 ? 42.650 -5.452 15.521 1.00 9.48 1120 VAL A C 1
ATOM 709 O O . VAL A 1 94 ? 42.689 -5.088 14.346 1.00 9.42 1120 VAL A O 1
ATOM 713 N N . ASN A 1 95 ? 42.536 -4.606 16.537 1.00 9.35 1121 ASN A N 1
ATOM 714 C CA . ASN A 1 95 ? 42.554 -3.167 16.335 1.00 9.24 1121 ASN A CA 1
ATOM 715 C C . ASN A 1 95 ? 43.861 -2.699 16.973 1.00 9.24 1121 ASN A C 1
ATOM 716 O O . ASN A 1 95 ? 44.149 -3.034 18.121 1.00 9.18 1121 ASN A O 1
ATOM 721 N N . VAL A 1 96 ? 44.656 -1.941 16.229 1.00 9.24 1122 VAL A N 1
ATOM 722 C CA . VAL A 1 96 ? 45.926 -1.457 16.749 1.00 9.24 1122 VAL A CA 1
ATOM 723 C C . VAL A 1 96 ? 46.137 0.004 16.382 1.00 9.29 1122 VAL A C 1
ATOM 724 O O . VAL A 1 96 ? 45.836 0.424 15.266 1.00 9.22 1122 VAL A O 1
ATOM 728 N N . SER A 1 97 ? 46.652 0.774 17.334 1.00 9.31 1123 SER A N 1
ATOM 729 C CA . SER A 1 97 ? 46.928 2.189 17.120 1.00 9.31 1123 SER A CA 1
ATOM 730 C C . SER A 1 97 ? 48.389 2.469 17.423 1.00 9.19 1123 SER A C 1
ATOM 731 O O . SER A 1 97 ? 48.899 2.043 18.459 1.00 9.21 1123 SER A O 1
ATOM 734 N N . ILE A 1 98 ? 49.068 3.181 16.528 1.00 8.95 1124 ILE A N 1
ATOM 735 C CA . ILE A 1 98 ? 50.473 3.491 16.757 1.00 8.84 1124 ILE A CA 1
ATOM 736 C C . ILE A 1 98 ? 50.846 4.909 16.364 1.00 8.75 1124 ILE A C 1
ATOM 737 O O . ILE A 1 98 ? 50.459 5.387 15.301 1.00 8.65 1124 ILE A O 1
ATOM 742 N N . ALA A 1 99 ? 51.589 5.576 17.247 1.00 8.60 1125 ALA A N 1
ATOM 743 C CA . ALA A 1 99 ? 52.080 6.935 17.012 1.00 8.56 1125 ALA A CA 1
ATOM 744 C C . ALA A 1 99 ? 53.597 6.804 17.115 1.00 8.62 1125 ALA A C 1
ATOM 745 O O . ALA A 1 99 ? 54.090 5.985 17.888 1.00 8.59 1125 ALA A O 1
ATOM 747 N N . ALA A 1 100 ? 54.346 7.595 16.354 1.00 8.69 1126 ALA A N 1
ATOM 748 C CA . ALA A 1 100 ? 55.795 7.467 16.409 1.00 8.81 1126 ALA A CA 1
ATOM 749 C C . ALA A 1 100 ? 56.573 8.772 16.497 1.00 8.92 1126 ALA A C 1
ATOM 750 O O . ALA A 1 100 ? 56.120 9.817 16.026 1.00 9.01 1126 ALA A O 1
ATOM 752 N N . ILE A 1 101 ? 57.746 8.695 17.120 1.00 8.96 1127 ILE A N 1
ATOM 753 C CA . ILE A 1 101 ? 58.640 9.835 17.253 1.00 8.91 1127 ILE A CA 1
ATOM 754 C C . ILE A 1 101 ? 60.070 9.417 16.916 1.00 8.91 1127 ILE A C 1
ATOM 755 O O . ILE A 1 101 ? 60.820 8.981 17.791 1.00 8.91 1127 ILE A O 1
ATOM 760 N N . PRO A 1 102 ? 60.459 9.509 15.634 1.00 8.88 1128 PRO A N 1
ATOM 761 C CA . PRO A 1 102 ? 61.836 9.124 15.308 1.00 8.77 1128 PRO A CA 1
ATOM 762 C C . PRO A 1 102 ? 62.708 10.173 15.986 1.00 8.73 1128 PRO A C 1
ATOM 763 O O . PRO A 1 102 ? 62.272 11.302 16.157 1.00 8.65 1128 PRO A O 1
ATOM 767 N N . GLN A 1 103 ? 63.925 9.813 16.368 1.00 8.73 1129 GLN A N 1
ATOM 768 C CA . GLN A 1 103 ? 64.810 10.770 17.027 1.00 8.80 1129 GLN A CA 1
ATOM 769 C C . GLN A 1 103 ? 66.185 10.796 16.369 1.00 8.76 1129 GLN A C 1
ATOM 770 O O . GLN A 1 103 ? 66.629 9.792 15.815 1.00 8.67 1129 GLN A O 1
ATOM 776 N N . SER A 1 104 ? 66.852 11.947 16.436 1.00 8.89 1130 SER A N 1
ATOM 777 C CA . SER A 1 104 ? 68.191 12.093 15.869 1.00 9.11 1130 SER A CA 1
ATOM 778 C C . SER A 1 104 ? 69.059 12.859 16.858 1.00 9.38 1130 SER A C 1
ATOM 779 O O . SER A 1 104 ? 68.575 13.329 17.890 1.00 9.29 1130 SER A O 1
ATOM 782 N N . SER A 1 105 ? 70.337 13.000 16.528 1.00 9.71 1131 SER A N 1
ATOM 783 C CA . SER A 1 105 ? 71.270 13.704 17.397 1.00 10.13 1131 SER A CA 1
ATOM 784 C C . SER A 1 105 ? 70.829 15.128 17.731 1.00 10.23 1131 SER A C 1
ATOM 785 O O . SER A 1 105 ? 70.889 15.538 18.891 1.00 10.44 1131 SER A O 1
ATOM 788 N N . THR A 1 106 ? 70.380 15.877 16.726 1.00 10.15 1132 THR A N 1
ATOM 789 C CA . THR A 1 106 ? 69.966 17.261 16.958 1.00 10.12 1132 THR A CA 1
ATOM 790 C C . THR A 1 106 ? 68.457 17.477 17.051 1.00 10.10 1132 THR A C 1
ATOM 791 O O . THR A 1 106 ? 68.005 18.593 17.306 1.00 10.10 1132 THR A O 1
ATOM 795 N N . HIS A 1 107 ? 67.680 16.417 16.846 1.00 10.18 1133 HIS A N 1
ATOM 796 C CA . HIS A 1 107 ? 66.220 16.511 16.918 1.00 10.23 1133 HIS A CA 1
ATOM 797 C C . HIS A 1 107 ? 65.703 15.421 17.850 1.00 10.35 1133 HIS A C 1
ATOM 798 O O . HIS A 1 107 ? 65.318 14.338 17.405 1.00 10.36 1133 HIS A O 1
ATOM 805 N N . GLY A 1 108 ? 65.673 15.722 19.143 1.00 10.55 1134 GLY A N 1
ATOM 806 C CA . GLY A 1 108 ? 65.243 14.739 20.121 1.00 10.69 1134 GLY A CA 1
ATOM 807 C C . GLY A 1 108 ? 63.763 14.577 20.400 1.00 10.81 1134 GLY A C 1
ATOM 808 O O . GLY A 1 108 ? 63.362 13.573 20.993 1.00 10.79 1134 GLY A O 1
ATOM 809 N N . TRP A 1 109 ? 62.935 15.527 19.978 1.00 10.85 1135 TRP A N 1
ATOM 810 C CA . TRP A 1 109 ? 61.517 15.392 20.266 1.00 10.85 1135 TRP A CA 1
ATOM 811 C C . TRP A 1 109 ? 60.556 16.249 19.455 1.00 10.84 1135 TRP A C 1
ATOM 812 O O . TRP A 1 109 ? 60.872 17.365 19.043 1.00 10.77 1135 TRP A O 1
ATOM 823 N N . GLY A 1 110 ? 59.366 15.692 19.258 1.00 10.81 1136 GLY A N 1
ATOM 824 C CA . GLY A 1 110 ? 58.296 16.362 18.547 1.00 10.84 1136 GLY A CA 1
ATOM 825 C C . GLY A 1 110 ? 57.022 15.618 18.901 1.00 10.92 1136 GLY A C 1
ATOM 826 O O . GLY A 1 110 ? 56.980 14.391 18.777 1.00 10.85 1136 GLY A O 1
ATOM 827 N N . ASN A 1 111 ? 55.997 16.329 19.371 1.00 10.97 1137 ASN A N 1
ATOM 828 C CA . ASN A 1 111 ? 54.736 15.679 19.713 1.00 11.03 1137 ASN A CA 1
ATOM 829 C C . ASN A 1 111 ? 54.060 15.176 18.441 1.00 11.00 1137 ASN A C 1
ATOM 830 O O . ASN A 1 111 ? 53.851 15.939 17.494 1.00 11.05 1137 ASN A O 1
ATOM 835 N N . PRO A 1 112 ? 53.723 13.877 18.394 1.00 10.95 1138 PRO A N 1
ATOM 836 C CA . PRO A 1 112 ? 53.061 13.330 17.205 1.00 10.91 1138 PRO A CA 1
ATOM 837 C C . PRO A 1 112 ? 51.746 14.072 17.012 1.00 11.08 1138 PRO A C 1
ATOM 838 O O . PRO A 1 112 ? 51.083 14.423 17.990 1.00 11.12 1138 PRO A O 1
ATOM 842 N N . THR A 1 113 ? 51.374 14.322 15.764 1.00 11.21 1139 THR A N 1
ATOM 843 C CA . THR A 1 113 ? 50.128 15.014 15.494 1.00 11.41 1139 THR A CA 1
ATOM 844 C C . THR A 1 113 ? 48.974 14.028 15.649 1.00 11.27 1139 THR A C 1
ATOM 845 O O . THR A 1 113 ? 47.886 14.400 16.088 1.00 11.31 1139 THR A O 1
ATOM 849 N N . ARG A 1 114 ? 49.218 12.762 15.319 1.00 11.10 1140 ARG A N 1
ATOM 850 C CA . ARG A 1 114 ? 48.178 11.745 15.443 1.00 10.83 1140 ARG A CA 1
ATOM 851 C C . ARG A 1 114 ? 48.725 10.330 15.375 1.00 10.65 1140 ARG A C 1
ATOM 852 O O . ARG A 1 114 ? 49.803 10.086 14.819 1.00 10.68 1140 ARG A O 1
ATOM 860 N N . ALA A 1 115 ? 47.966 9.401 15.947 1.00 10.37 1141 ALA A N 1
ATOM 861 C CA . ALA A 1 115 ? 48.318 7.992 15.900 1.00 10.20 1141 ALA A CA 1
ATOM 862 C C . ALA A 1 115 ? 47.588 7.462 14.669 1.00 10.11 1141 ALA A C 1
ATOM 863 O O . ALA A 1 115 ? 46.546 8.008 14.281 1.00 10.08 1141 ALA A O 1
ATOM 865 N N . ILE A 1 116 ? 48.143 6.423 14.054 1.00 9.99 1142 ILE A N 1
ATOM 866 C CA . ILE A 1 116 ? 47.543 5.791 12.884 1.00 9.91 1142 ILE A CA 1
ATOM 867 C C . ILE A 1 116 ? 46.949 4.465 13.350 1.00 9.95 1142 ILE A C 1
ATOM 868 O O . ILE A 1 116 ? 47.575 3.737 14.123 1.00 9.88 1142 ILE A O 1
ATOM 873 N N . ARG A 1 117 ? 45.748 4.144 12.883 1.00 9.93 1143 ARG A N 1
ATOM 874 C CA . ARG A 1 117 ? 45.103 2.912 13.306 1.00 10.05 1143 ARG A CA 1
ATOM 875 C C . ARG A 1 117 ? 44.827 1.909 12.191 1.00 10.15 1143 ARG A C 1
ATOM 876 O O . ARG A 1 117 ? 44.585 2.283 11.040 1.00 10.13 1143 ARG A O 1
ATOM 884 N N . VAL A 1 118 ? 44.900 0.629 12.543 1.00 10.11 1144 VAL A N 1
ATOM 885 C CA . VAL A 1 118 ? 44.543 -0.439 11.620 1.00 10.12 1144 VAL A CA 1
ATOM 886 C C . VAL A 1 118 ? 43.434 -1.158 12.386 1.00 10.16 1144 VAL A C 1
ATOM 887 O O . VAL A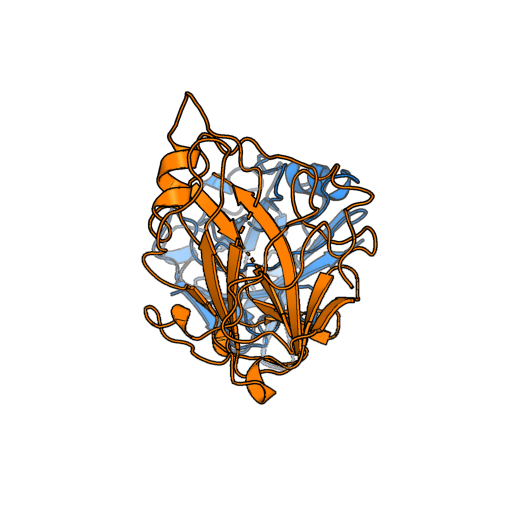 1 118 ? 43.557 -1.394 13.593 1.00 10.11 1144 VAL A O 1
ATOM 891 N N . TRP A 1 119 ? 42.336 -1.458 11.699 1.00 10.22 1145 TRP A N 1
ATOM 892 C CA . TRP A 1 119 ? 41.196 -2.110 12.327 1.00 10.28 1145 TRP A CA 1
ATOM 893 C C . TRP A 1 119 ? 41.042 -3.557 11.874 1.00 10.26 1145 TRP A C 1
ATOM 894 O O . TRP A 1 119 ? 41.726 -4.002 10.949 1.00 10.15 1145 TRP A O 1
ATOM 905 N N . THR A 1 120 ? 40.135 -4.292 12.513 1.00 10.18 1146 THR A N 1
ATOM 906 C CA . THR A 1 120 ? 39.956 -5.692 12.163 1.00 10.16 1146 THR A CA 1
ATOM 907 C C . THR A 1 120 ? 39.767 -5.917 10.663 1.00 10.28 1146 THR A C 1
ATOM 908 O O . THR A 1 120 ? 40.295 -6.881 10.117 1.00 10.12 1146 THR A O 1
ATOM 912 N N . ASN A 1 121 ? 39.053 -5.013 9.996 1.00 10.50 1147 ASN A N 1
ATOM 913 C CA . ASN A 1 121 ? 38.803 -5.153 8.562 1.00 10.85 1147 ASN A CA 1
ATOM 914 C C . ASN A 1 121 ? 40.030 -4.923 7.672 1.00 10.97 1147 ASN A C 1
ATOM 915 O O . ASN A 1 121 ? 39.970 -5.158 6.462 1.00 11.09 1147 ASN A O 1
ATOM 920 N N . ASN A 1 122 ? 41.135 -4.473 8.265 1.00 11.05 1148 ASN A N 1
ATOM 921 C CA . ASN A 1 122 ? 42.360 -4.229 7.506 1.00 11.12 1148 ASN A CA 1
ATOM 922 C C . ASN A 1 122 ? 43.305 -5.430 7.520 1.00 11.27 1148 ASN A C 1
ATOM 923 O O . ASN A 1 122 ? 44.287 -5.456 6.775 1.00 11.14 1148 ASN A O 1
ATOM 928 N N . PHE A 1 123 ? 43.017 -6.418 8.365 1.00 11.45 1149 PHE A N 1
ATOM 929 C CA . PHE A 1 123 ? 43.870 -7.601 8.462 1.00 11.73 1149 PHE A CA 1
ATOM 930 C C . PHE A 1 123 ? 43.570 -8.687 7.437 1.00 12.15 1149 PHE A C 1
ATOM 931 O O . PHE A 1 123 ? 42.412 -9.050 7.212 1.00 12.31 1149 PHE A O 1
ATOM 939 N N . VAL A 1 124 ? 44.632 -9.207 6.828 1.00 12.50 1150 VAL A N 1
ATOM 940 C CA . VAL A 1 124 ? 44.512 -10.247 5.811 1.00 12.86 1150 VAL A CA 1
ATOM 941 C C . VAL A 1 124 ? 44.991 -11.587 6.347 1.00 13.08 1150 VAL A C 1
ATOM 942 O O . VAL A 1 124 ? 46.056 -11.672 6.964 1.00 13.00 1150 VAL A O 1
ATOM 946 N N . ALA A 1 125 ? 44.205 -12.633 6.114 1.00 13.40 1151 ALA A N 1
ATOM 947 C CA . ALA A 1 125 ? 44.574 -13.970 6.569 1.00 13.76 1151 ALA A CA 1
ATOM 948 C C . ALA A 1 125 ? 45.801 -14.431 5.789 1.00 14.08 1151 ALA A C 1
ATOM 949 O O . ALA A 1 125 ? 45.848 -14.306 4.564 1.00 14.10 1151 ALA A O 1
ATOM 951 N N . GLN A 1 126 ? 46.795 -14.951 6.502 1.00 14.47 1152 GLN A N 1
ATOM 952 C CA . GLN A 1 126 ? 48.025 -15.424 5.875 1.00 14.93 1152 GLN A CA 1
ATOM 953 C C . GLN A 1 126 ? 48.018 -16.946 5.780 1.00 15.23 1152 GLN A C 1
ATOM 954 O O . GLN A 1 126 ? 47.215 -17.608 6.4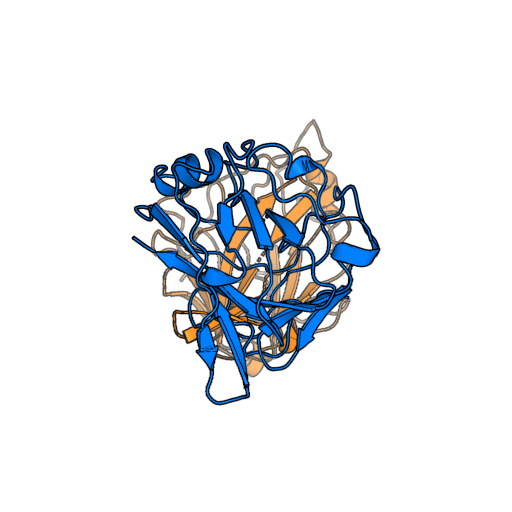31 1.00 15.36 1152 GLN A O 1
ATOM 960 N N . THR A 1 127 ? 48.923 -17.498 4.977 1.00 15.63 1153 THR A N 1
ATOM 961 C CA . THR A 1 127 ? 48.994 -18.945 4.797 1.00 15.97 1153 THR A CA 1
ATOM 962 C C . THR A 1 127 ? 49.133 -19.740 6.094 1.00 16.19 1153 THR A C 1
ATOM 963 O O . THR A 1 127 ? 48.700 -20.895 6.161 1.00 16.28 1153 THR A O 1
ATOM 967 N N . ASP A 1 128 ? 49.727 -19.135 7.121 1.00 16.35 1154 ASP A N 1
ATOM 968 C CA . ASP A 1 128 ? 49.911 -19.829 8.394 1.00 16.43 1154 ASP A CA 1
ATOM 969 C C . ASP A 1 128 ? 48.726 -19.681 9.344 1.00 16.37 1154 ASP A C 1
ATOM 970 O O . ASP A 1 128 ? 48.782 -20.117 10.494 1.00 16.49 1154 ASP A O 1
ATOM 975 N N . GLY A 1 129 ? 47.650 -19.066 8.862 1.00 16.17 1155 GLY A N 1
ATOM 976 C CA . GLY A 1 129 ? 46.475 -18.901 9.698 1.00 15.81 1155 GLY A CA 1
ATOM 977 C C . GLY A 1 129 ? 46.440 -17.610 10.492 1.00 15.50 1155 GLY A C 1
ATOM 978 O O . GLY A 1 129 ? 45.385 -17.230 11.000 1.00 15.60 1155 GLY A O 1
ATOM 979 N N . THR A 1 130 ? 47.578 -16.934 10.614 1.00 15.12 1156 THR A N 1
ATOM 980 C CA . THR A 1 130 ? 47.615 -15.674 11.350 1.00 14.63 1156 THR A CA 1
ATOM 981 C C . THR A 1 130 ? 47.105 -14.569 10.432 1.00 14.29 1156 THR A C 1
ATOM 982 O O . THR A 1 130 ? 46.775 -14.824 9.272 1.00 14.24 1156 THR A O 1
ATOM 986 N N . TYR A 1 131 ? 47.037 -13.346 10.950 1.00 13.86 1157 TYR A N 1
ATOM 987 C CA . TYR A 1 131 ? 46.550 -12.213 10.172 1.00 13.41 1157 TYR A CA 1
ATOM 988 C C . TYR A 1 131 ? 47.559 -11.082 10.177 1.00 12.96 1157 TYR A C 1
ATOM 989 O O . TYR A 1 131 ? 48.266 -10.876 11.162 1.00 12.85 1157 TYR A O 1
ATOM 998 N N . LYS A 1 132 ? 47.613 -10.342 9.076 1.00 12.47 1158 LYS A N 1
ATOM 999 C CA . LYS A 1 132 ? 48.557 -9.241 8.959 1.00 12.15 1158 LYS A CA 1
ATOM 1000 C C . LYS A 1 132 ? 47.954 -8.006 8.302 1.00 11.75 1158 LYS A C 1
ATOM 1001 O O . LYS A 1 132 ? 47.147 -8.103 7.377 1.00 11.69 1158 LYS A O 1
ATOM 1007 N N . ALA A 1 133 ? 48.349 -6.843 8.798 1.00 11.37 1159 ALA A N 1
ATOM 1008 C CA . ALA A 1 133 ? 47.891 -5.576 8.252 1.00 11.16 1159 ALA A CA 1
ATOM 1009 C C . ALA A 1 133 ? 49.112 -4.674 8.137 1.00 11.05 1159 ALA A C 1
ATOM 1010 O O . ALA A 1 133 ? 50.075 -4.822 8.891 1.00 11.05 1159 ALA A O 1
ATOM 1012 N N . THR A 1 134 ? 49.079 -3.756 7.181 1.00 10.99 1160 THR A N 1
ATOM 1013 C CA . THR A 1 134 ? 50.174 -2.821 6.989 1.00 10.94 1160 THR A CA 1
ATOM 1014 C C . THR A 1 134 ? 49.776 -1.494 7.617 1.00 10.78 1160 THR A C 1
ATOM 1015 O O . THR A 1 134 ? 48.687 -0.977 7.363 1.00 10.72 1160 THR A O 1
ATOM 1019 N N . LEU A 1 135 ? 50.659 -0.946 8.442 1.00 10.50 1161 LEU A N 1
ATOM 1020 C CA . LEU A 1 135 ? 50.385 0.326 9.095 1.00 10.30 1161 LEU A CA 1
ATOM 1021 C C . LEU A 1 135 ? 51.440 1.324 8.652 1.00 10.25 1161 LEU A C 1
ATOM 1022 O O . LEU A 1 135 ? 52.634 1.051 8.730 1.00 10.24 1161 LEU A O 1
ATOM 1027 N N . THR A 1 136 ? 50.996 2.483 8.183 1.00 10.16 1162 THR A N 1
ATOM 1028 C CA . THR A 1 136 ? 51.928 3.491 7.702 1.00 10.14 1162 THR A CA 1
ATOM 1029 C C . THR A 1 136 ? 51.755 4.851 8.360 1.00 10.11 1162 THR A C 1
ATOM 1030 O O . THR A 1 136 ? 50.647 5.392 8.422 1.00 10.03 1162 THR A O 1
ATOM 1034 N N . ILE A 1 137 ? 52.868 5.391 8.845 1.00 10.08 1163 ILE A N 1
ATOM 1035 C CA . ILE A 1 137 ? 52.902 6.700 9.485 1.00 10.12 1163 ILE A CA 1
ATOM 1036 C C . ILE A 1 137 ? 53.716 7.612 8.578 1.00 10.26 1163 ILE A C 1
ATOM 1037 O O . ILE A 1 137 ? 54.862 7.301 8.233 1.00 10.38 1163 ILE A O 1
ATOM 1042 N N . SER A 1 138 ? 53.127 8.736 8.182 1.00 10.31 1164 SER A N 1
ATOM 1043 C CA . SER A 1 138 ? 53.824 9.663 7.297 1.00 10.38 1164 SER A CA 1
ATOM 1044 C C . SER A 1 138 ? 54.439 10.824 8.059 1.00 10.32 1164 SER A C 1
ATOM 1045 O O . SER A 1 138 ? 54.184 11.011 9.252 1.00 10.12 1164 SER A O 1
ATOM 1048 N N . THR A 1 139 ? 55.259 11.600 7.359 1.00 10.27 1165 THR A N 1
ATOM 1049 C CA . THR A 1 139 ? 55.900 12.758 7.960 1.00 10.41 1165 THR A CA 1
ATOM 1050 C C . THR A 1 139 ? 54.832 13.788 8.312 1.00 10.61 1165 THR A C 1
ATOM 1051 O O . THR A 1 139 ? 55.108 14.776 8.990 1.00 10.73 1165 THR A O 1
ATOM 1055 N N . ASN A 1 140 ? 53.609 13.549 7.844 1.00 10.84 1166 ASN A N 1
ATOM 1056 C CA . ASN A 1 140 ? 52.493 14.442 8.131 1.00 10.98 1166 ASN A CA 1
ATOM 1057 C C . ASN A 1 140 ? 51.825 14.071 9.452 1.00 10.85 1166 ASN A C 1
ATOM 1058 O O . ASN A 1 140 ? 50.983 14.815 9.952 1.00 10.73 1166 ASN A O 1
ATOM 1063 N N . ASP A 1 141 ? 52.203 12.922 10.012 1.00 10.57 1167 ASP A N 1
ATOM 1064 C CA . ASP A 1 141 ? 51.636 12.460 11.280 1.00 10.39 1167 ASP A CA 1
ATOM 1065 C C . ASP A 1 141 ? 52.612 12.631 12.437 1.00 10.32 1167 ASP A C 1
ATOM 1066 O O . ASP A 1 141 ? 52.230 12.511 13.603 1.00 10.31 1167 ASP A O 1
ATOM 1071 N N . SER A 1 142 ? 53.873 12.899 12.113 1.00 10.17 1168 SER A N 1
ATOM 1072 C CA . SER A 1 142 ? 54.899 13.051 13.135 1.00 9.99 1168 SER A CA 1
ATOM 1073 C C . SER A 1 142 ? 55.857 14.192 12.808 1.00 9.86 1168 SER A C 1
ATOM 1074 O O . SER A 1 142 ? 56.763 14.036 11.994 1.00 9.79 1168 SER A O 1
ATOM 1077 N N . PRO A 1 143 ? 55.678 15.353 13.458 1.00 9.75 1169 PRO A N 1
ATOM 1078 C CA . PRO A 1 143 ? 56.529 16.526 13.227 1.00 9.66 1169 PRO A CA 1
ATOM 1079 C C . PRO A 1 143 ? 58.034 16.262 13.268 1.00 9.56 1169 PRO A C 1
ATOM 1080 O O . PRO A 1 143 ? 58.775 16.760 12.424 1.00 9.52 1169 PRO A O 1
ATOM 1084 N N . ASN A 1 144 ? 58.493 15.482 14.243 1.00 9.41 1170 ASN A N 1
ATOM 1085 C CA . ASN A 1 144 ? 59.923 15.219 14.337 1.00 9.24 1170 ASN A CA 1
ATOM 1086 C C . ASN A 1 144 ? 60.406 14.334 13.192 1.00 9.14 1170 ASN A C 1
ATOM 1087 O O . ASN A 1 144 ? 61.558 14.431 12.775 1.00 9.04 1170 ASN A O 1
ATOM 1092 N N . PHE A 1 145 ? 59.527 13.471 12.688 1.00 9.01 1171 PHE A N 1
ATOM 1093 C CA . PHE A 1 145 ? 59.865 12.609 11.556 1.00 8.90 1171 PHE A CA 1
ATOM 1094 C C . PHE A 1 145 ? 60.107 13.560 10.380 1.00 8.88 1171 PHE A C 1
ATOM 1095 O O . PHE A 1 145 ? 61.105 13.453 9.667 1.00 8.78 1171 PHE A O 1
ATOM 1103 N N . ASN A 1 146 ? 59.200 14.511 10.192 1.00 8.94 1172 ASN A N 1
ATOM 1104 C CA . ASN A 1 146 ? 59.349 15.476 9.109 1.00 8.96 1172 ASN A CA 1
ATOM 1105 C C . ASN A 1 146 ? 60.628 16.297 9.279 1.00 8.93 1172 ASN A C 1
ATOM 1106 O O . ASN A 1 146 ? 61.359 16.529 8.316 1.00 8.85 1172 ASN A O 1
ATOM 1111 N N . THR A 1 147 ? 60.901 16.731 10.507 1.00 8.89 1173 THR A N 1
ATOM 1112 C CA . THR A 1 147 ? 62.084 17.542 10.772 1.00 8.73 1173 THR A CA 1
ATOM 1113 C C . THR A 1 147 ? 63.372 16.821 10.388 1.00 8.74 1173 THR A C 1
ATOM 1114 O O . THR A 1 147 ? 64.237 17.389 9.722 1.00 8.65 1173 THR A O 1
ATOM 1118 N N . ILE A 1 148 ? 63.491 15.565 10.807 1.00 8.67 1174 ILE A N 1
ATOM 1119 C CA . ILE A 1 148 ? 64.681 14.782 10.507 1.00 8.65 1174 ILE A CA 1
ATOM 1120 C C . ILE A 1 148 ? 64.783 14.475 9.013 1.00 8.72 1174 ILE A C 1
ATOM 1121 O O . ILE A 1 148 ? 65.852 14.621 8.414 1.00 8.66 1174 ILE A O 1
ATOM 1126 N N . ALA A 1 149 ? 63.669 14.068 8.410 1.00 8.79 1175 ALA A N 1
ATOM 1127 C CA . ALA A 1 149 ? 63.655 13.722 6.991 1.00 8.98 1175 ALA A CA 1
ATOM 1128 C C . ALA A 1 149 ? 63.976 14.876 6.045 1.00 9.11 1175 ALA A C 1
ATOM 1129 O O . ALA A 1 149 ? 64.344 14.647 4.887 1.00 9.12 1175 ALA A O 1
ATOM 1131 N N . THR A 1 150 ? 63.843 16.108 6.529 1.00 9.22 1176 THR A N 1
ATOM 1132 C CA . THR A 1 150 ? 64.101 17.283 5.698 1.00 9.37 1176 THR A CA 1
ATOM 1133 C C . THR A 1 150 ? 65.344 18.070 6.098 1.00 9.51 1176 THR A C 1
ATOM 1134 O O . THR A 1 150 ? 65.621 19.121 5.521 1.00 9.45 1176 THR A O 1
ATOM 1138 N N . ASP A 1 151 ? 66.088 17.572 7.081 1.00 9.68 1177 ASP A N 1
ATOM 1139 C CA . ASP A 1 151 ? 67.295 18.258 7.535 1.00 9.86 1177 ASP A CA 1
ATOM 1140 C C . ASP A 1 151 ? 68.532 17.615 6.926 1.00 9.96 1177 ASP A C 1
ATOM 1141 O O . ASP A 1 151 ? 69.008 16.587 7.406 1.00 9.91 1177 ASP A O 1
ATOM 1146 N N . ALA A 1 152 ? 69.049 18.227 5.865 1.00 10.08 1178 ALA A N 1
ATOM 1147 C CA . ALA A 1 152 ? 70.226 17.700 5.191 1.00 10.15 1178 ALA A CA 1
ATOM 1148 C C . ALA A 1 152 ? 71.436 17.590 6.123 1.00 10.20 1178 ALA A C 1
ATOM 1149 O O . ALA A 1 152 ? 72.308 16.741 5.922 1.00 10.30 1178 ALA A O 1
ATOM 1151 N N . ALA A 1 153 ? 71.483 18.439 7.145 1.00 10.13 1179 ALA A N 1
ATOM 1152 C CA . ALA A 1 153 ? 72.598 18.430 8.092 1.00 10.00 1179 ALA A CA 1
ATOM 1153 C C . ALA A 1 153 ? 72.482 17.365 9.187 1.00 9.90 1179 ALA A C 1
ATOM 1154 O O . ALA A 1 153 ? 73.475 17.038 9.842 1.00 10.00 1179 ALA A O 1
ATOM 1156 N N . ASP A 1 154 ? 71.278 16.838 9.399 1.00 9.68 1180 ASP A N 1
ATOM 1157 C CA . ASP A 1 154 ? 71.063 15.788 10.397 1.00 9.44 1180 ASP A CA 1
ATOM 1158 C C . ASP A 1 154 ? 69.785 15.016 10.104 1.00 9.23 1180 ASP A C 1
ATOM 1159 O O . ASP A 1 154 ? 68.741 15.239 10.725 1.00 9.18 1180 ASP A O 1
ATOM 1164 N N . SER A 1 155 ? 69.882 14.097 9.154 1.00 9.03 1181 SER A N 1
ATOM 1165 C CA . SER A 1 155 ? 68.737 13.297 8.737 1.00 8.89 1181 SER A CA 1
ATOM 1166 C C . SER A 1 155 ? 68.904 11.858 9.195 1.00 8.76 1181 SER A C 1
ATOM 1167 O O . SER A 1 155 ? 68.309 10.946 8.623 1.00 8.76 1181 SER A O 1
ATOM 1170 N N . VAL A 1 156 ? 69.700 11.663 10.239 1.00 8.58 1182 VAL A N 1
ATOM 1171 C CA . VAL A 1 156 ? 69.982 10.320 10.726 1.00 8.43 1182 VAL A CA 1
ATOM 1172 C C . VAL A 1 156 ? 69.256 9.937 12.009 1.00 8.29 1182 VAL A C 1
ATOM 1173 O O . VAL A 1 156 ? 69.501 10.506 13.071 1.00 8.21 1182 VAL A O 1
ATOM 1177 N N . VAL A 1 157 ? 68.360 8.962 11.893 1.00 8.17 1183 VAL A N 1
ATOM 1178 C CA . VAL A 1 157 ? 67.593 8.466 13.029 1.00 8.07 1183 VAL A CA 1
ATOM 1179 C C . VAL A 1 157 ? 68.508 7.612 13.901 1.00 8.17 1183 VAL A C 1
ATOM 1180 O O . VAL A 1 157 ? 69.173 6.702 13.405 1.00 8.06 1183 VAL A O 1
ATOM 1184 N N . THR A 1 158 ? 68.543 7.910 15.198 1.00 8.30 1184 THR A N 1
ATOM 1185 C CA . THR A 1 158 ? 69.399 7.172 16.125 1.00 8.61 1184 THR A CA 1
ATOM 1186 C C . THR A 1 158 ? 68.615 6.471 17.230 1.00 8.65 1184 THR A C 1
ATOM 1187 O O . THR A 1 158 ? 69.181 5.765 18.066 1.00 8.56 1184 THR A O 1
ATOM 1191 N N . ASN A 1 159 ? 67.306 6.676 17.229 1.00 8.86 1185 ASN A N 1
ATOM 1192 C CA . ASN A 1 159 ? 66.424 6.026 18.187 1.00 9.22 1185 ASN A CA 1
ATOM 1193 C C . ASN A 1 159 ? 65.009 6.345 17.744 1.00 9.55 1185 ASN A C 1
ATOM 1194 O O . ASN A 1 159 ? 64.796 7.158 16.841 1.00 9.37 1185 ASN A O 1
ATOM 1207 N N . ILE A 1 161 ? 60.671 6.293 19.307 1.00 9.82 1187 ILE A N 1
ATOM 1208 C CA . ILE A 1 161 ? 59.672 6.001 20.316 1.00 9.56 1187 ILE A CA 1
ATOM 1209 C C . ILE A 1 161 ? 58.357 5.666 19.632 1.00 9.29 1187 ILE A C 1
ATOM 1210 O O . ILE A 1 161 ? 57.897 6.405 18.755 1.00 9.22 1187 ILE A O 1
ATOM 1215 N N . LEU A 1 162 ? 57.761 4.550 20.036 1.00 9.04 1188 LEU A N 1
ATOM 1216 C CA . LEU A 1 162 ? 56.477 4.131 19.491 1.00 8.82 1188 LEU A CA 1
ATOM 1217 C C . LEU A 1 162 ? 55.447 4.068 20.608 1.00 8.82 1188 LEU A C 1
ATOM 1218 O O . LEU A 1 162 ? 55.732 3.552 21.690 1.00 8.77 1188 LEU A O 1
ATOM 1223 N N . PHE A 1 163 ? 54.264 4.613 20.342 1.00 8.71 1189 PHE A N 1
ATOM 1224 C CA . PHE A 1 163 ? 53.152 4.579 21.287 1.00 8.72 1189 PHE A CA 1
ATOM 1225 C C . PHE A 1 163 ? 52.271 3.479 20.707 1.00 8.75 1189 PHE A C 1
ATOM 1226 O O . PHE A 1 163 ? 51.832 3.588 19.564 1.00 8.73 1189 PHE A O 1
ATOM 1234 N N . VAL A 1 164 ? 52.010 2.428 21.484 1.00 8.74 1190 VAL A N 1
ATOM 1235 C CA . VAL A 1 164 ? 51.234 1.297 20.983 1.00 8.73 1190 VAL A CA 1
ATOM 1236 C C . VAL A 1 164 ? 49.991 0.940 21.791 1.00 8.75 1190 VAL A C 1
ATOM 1237 O O . VAL A 1 164 ? 50.071 0.698 22.995 1.00 8.79 1190 VAL A O 1
ATOM 1241 N N . GLY A 1 165 ? 48.848 0.889 21.115 1.00 8.71 1191 GLY A N 1
ATOM 1242 C CA . GLY A 1 165 ? 47.610 0.528 21.785 1.00 8.62 1191 GLY A CA 1
ATOM 1243 C C . GLY A 1 165 ? 46.910 -0.549 20.978 1.00 8.64 1191 GLY A C 1
ATOM 1244 O O . GLY A 1 165 ? 47.025 -0.574 19.752 1.00 8.47 1191 GLY A O 1
ATOM 1245 N N . SER A 1 166 ? 46.203 -1.449 21.654 1.00 8.68 1192 SER A N 1
ATOM 1246 C CA . SER A 1 166 ? 45.484 -2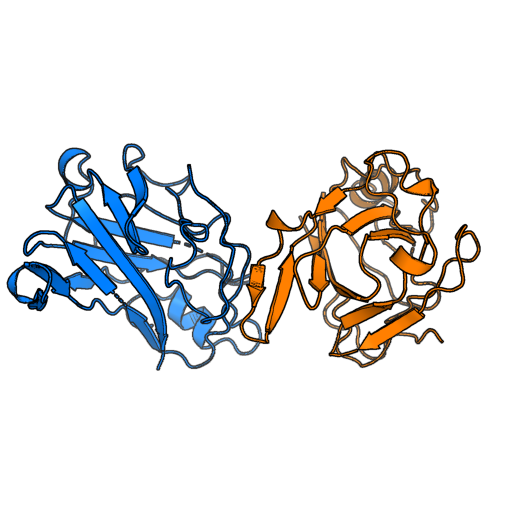.516 20.965 1.00 8.84 1192 SER A CA 1
ATOM 1247 C C . SER A 1 166 ? 44.428 -3.139 21.867 1.00 8.87 1192 SER A C 1
ATOM 1248 O O . SER A 1 166 ? 44.498 -3.032 23.096 1.00 8.92 1192 SER A O 1
ATOM 1251 N N . ASN A 1 167 ? 43.441 -3.780 21.251 1.00 8.98 1193 ASN A N 1
ATOM 1252 C CA . ASN A 1 167 ? 42.388 -4.444 22.006 1.00 9.10 1193 ASN A CA 1
ATOM 1253 C C . ASN A 1 167 ? 42.833 -5.887 22.241 1.00 9.12 1193 ASN A C 1
ATOM 1254 O O . ASN A 1 167 ? 42.130 -6.670 22.875 1.00 9.11 1193 ASN A O 1
ATOM 1259 N N . SER A 1 168 ? 44.019 -6.221 21.737 1.00 9.11 1194 SER A N 1
ATOM 1260 C CA . SER A 1 168 ? 44.560 -7.575 21.862 1.00 9.14 1194 SER A CA 1
ATOM 1261 C C . SER A 1 168 ? 45.773 -7.686 22.787 1.00 9.24 1194 SER A C 1
ATOM 1262 O O . SER A 1 168 ? 46.595 -6.772 22.861 1.00 9.37 1194 SER A O 1
ATOM 1265 N N . ASP A 1 169 ? 45.885 -8.820 23.475 1.00 9.24 1195 ASP A N 1
ATOM 1266 C CA . ASP A 1 169 ? 47.004 -9.068 24.380 1.00 9.25 1195 ASP A CA 1
ATOM 1267 C C . ASP A 1 169 ? 48.152 -9.770 23.656 1.00 9.18 1195 ASP A C 1
ATOM 1268 O O . ASP A 1 169 ? 49.126 -10.198 24.276 1.00 9.05 1195 ASP A O 1
ATOM 1273 N N . ASN A 1 170 ? 48.041 -9.891 22.341 1.00 9.19 1196 ASN A N 1
ATOM 1274 C CA . ASN A 1 170 ? 49.095 -10.541 21.575 1.00 9.22 1196 ASN A CA 1
ATOM 1275 C C . ASN A 1 170 ? 49.160 -10.034 20.148 1.00 9.13 1196 ASN A C 1
ATOM 1276 O O . ASN A 1 170 ? 48.331 -10.381 19.314 1.00 9.11 1196 ASN A O 1
ATOM 1281 N N . ILE A 1 171 ? 50.131 -9.169 19.888 1.00 8.96 1197 ILE A N 1
ATOM 1282 C CA . ILE A 1 171 ? 50.345 -8.660 18.546 1.00 8.78 1197 ILE A CA 1
ATOM 1283 C C . ILE A 1 171 ? 51.848 -8.632 18.347 1.00 8.67 1197 ILE A C 1
ATOM 1284 O O . ILE A 1 171 ? 52.614 -8.717 19.311 1.00 8.76 1197 ILE A O 1
ATOM 1289 N N . SER A 1 172 ? 52.263 -8.536 17.092 1.00 8.50 1198 SER A N 1
ATOM 1290 C CA . SER A 1 172 ? 53.676 -8.466 16.757 1.00 8.28 1198 SER A CA 1
ATOM 1291 C C . SER A 1 172 ? 53.856 -7.427 15.664 1.00 8.07 1198 SER A C 1
ATOM 1292 O O . SER A 1 172 ? 52.949 -7.191 14.865 1.00 7.82 1198 SER A O 1
ATOM 1295 N N . LEU A 1 173 ? 55.022 -6.793 15.650 1.00 7.85 1199 LEU A N 1
ATOM 1296 C CA . LEU A 1 173 ? 55.357 -5.802 14.633 1.00 7.76 1199 LEU A CA 1
ATOM 1297 C C . LEU A 1 173 ? 56.553 -6.379 13.895 1.00 7.73 1199 LEU A C 1
ATOM 1298 O O . LEU A 1 173 ? 57.386 -7.044 14.502 1.00 7.71 1199 LEU A O 1
ATOM 1303 N N . ASP A 1 174 ? 56.648 -6.138 12.592 1.00 7.65 1200 ASP A N 1
ATOM 1304 C CA . ASP A 1 174 ? 57.790 -6.644 11.838 1.00 7.54 1200 ASP A CA 1
ATOM 1305 C C . ASP A 1 174 ? 58.058 -5.707 10.669 1.00 7.65 1200 ASP A C 1
ATOM 1306 O O . ASP A 1 174 ? 57.184 -4.945 10.270 1.00 7.52 1200 ASP A O 1
ATOM 1311 N N . ASN A 1 175 ? 59.276 -5.760 10.143 1.00 7.69 1201 ASN A N 1
ATOM 1312 C CA . ASN A 1 175 ? 59.669 -4.940 9.003 1.00 7.75 1201 ASN A CA 1
ATOM 1313 C C . ASN A 1 175 ? 59.345 -3.452 9.146 1.00 7.79 1201 ASN A C 1
ATOM 1314 O O . ASN A 1 175 ? 58.707 -2.854 8.271 1.00 7.68 1201 ASN A O 1
ATOM 1319 N N . ILE A 1 176 ? 59.788 -2.864 10.253 1.00 7.80 1202 ILE A N 1
ATOM 1320 C CA . ILE A 1 176 ? 59.580 -1.442 10.516 1.00 7.93 1202 ILE A CA 1
ATOM 1321 C C . ILE A 1 176 ? 60.645 -0.743 9.685 1.00 8.10 1202 ILE A C 1
ATOM 1322 O O . ILE A 1 176 ? 61.841 -0.902 9.948 1.00 7.96 1202 ILE A O 1
ATOM 1327 N N . LYS A 1 177 ? 60.218 0.032 8.693 1.00 8.29 1203 LYS A N 1
ATOM 1328 C CA . LYS A 1 177 ? 61.167 0.688 7.794 1.00 8.70 1203 LYS A CA 1
ATOM 1329 C C . LYS A 1 177 ? 60.733 2.058 7.286 1.00 8.79 1203 LYS A C 1
ATOM 1330 O O . LYS A 1 177 ? 59.543 2.374 7.247 1.00 8.74 1203 LYS A O 1
ATOM 1336 N N . PHE A 1 178 ? 61.714 2.849 6.865 1.00 8.92 1204 PHE A N 1
ATOM 1337 C CA . PHE A 1 178 ? 61.454 4.173 6.316 1.00 9.17 1204 PHE A CA 1
ATOM 1338 C C . PHE A 1 178 ? 61.521 4.073 4.799 1.00 9.37 1204 PHE A C 1
ATOM 1339 O O . PHE A 1 178 ? 62.408 3.415 4.251 1.00 9.29 1204 PHE A O 1
ATOM 1347 N N . THR A 1 179 ? 60.580 4.720 4.124 1.00 9.73 1205 THR A N 1
ATOM 1348 C CA . THR A 1 179 ? 60.525 4.685 2.668 1.00 10.27 1205 THR A CA 1
ATOM 1349 C C . THR A 1 179 ? 59.981 5.984 2.104 1.00 10.55 1205 THR A C 1
ATOM 1350 O O . THR A 1 179 ? 59.617 6.898 2.839 1.00 10.44 1205 THR A O 1
ATOM 1354 N N . LYS A 1 180 ? 59.923 6.047 0.782 1.00 11.09 1206 LYS A N 1
ATOM 1355 C CA . LYS A 1 180 ? 59.366 7.204 0.103 1.00 11.68 1206 LYS A CA 1
ATOM 1356 C C . LYS A 1 180 ? 58.009 6.693 -0.359 1.00 11.97 1206 LYS A C 1
ATOM 1357 O O . LYS A 1 180 ? 57.338 7.358 -1.187 1.00 12.34 1206 LYS A O 1
ATOM 1364 N N . GLN B 1 1 ? 103.804 8.817 6.725 1.00 16.93 2027 GLN B N 1
ATOM 1365 C CA . GLN B 1 1 ? 102.788 7.959 7.398 1.00 16.76 2027 GLN B CA 1
ATOM 1366 C C . GLN B 1 1 ? 101.597 8.790 7.902 1.00 16.37 2027 GLN B C 1
ATOM 1367 O O . GLN B 1 1 ? 100.566 8.868 7.235 1.00 16.31 2027 GLN B O 1
ATOM 1373 N N . PRO B 1 2 ? 101.723 9.436 9.077 1.00 15.98 2028 PRO B N 1
ATOM 1374 C CA . PRO B 1 2 ? 100.577 10.217 9.545 1.00 15.64 2028 PRO B CA 1
ATOM 1375 C C . PRO B 1 2 ? 100.329 11.483 8.730 1.00 15.31 2028 PRO B C 1
ATOM 1376 O O . PRO B 1 2 ? 101.225 11.984 8.050 1.00 15.34 2028 PRO B O 1
ATOM 1380 N N . THR B 1 3 ? 99.101 11.982 8.793 1.00 14.87 2029 THR B N 1
ATOM 1381 C CA . THR B 1 3 ? 98.738 13.196 8.084 1.00 14.40 2029 THR B CA 1
ATOM 1382 C C . THR B 1 3 ? 97.842 14.072 8.944 1.00 14.29 2029 THR B C 1
ATOM 1383 O O . THR B 1 3 ? 96.927 13.583 9.615 1.00 14.14 2029 THR B O 1
ATOM 1387 N N . ALA B 1 4 ? 98.123 15.371 8.940 1.00 14.12 2030 ALA B N 1
ATOM 1388 C CA . ALA B 1 4 ? 97.328 16.315 9.707 1.00 14.07 2030 ALA B CA 1
ATOM 1389 C C . ALA B 1 4 ? 95.956 16.399 9.054 1.00 14.05 2030 ALA B C 1
ATOM 1390 O O . ALA B 1 4 ? 95.803 16.102 7.868 1.00 13.96 2030 ALA B O 1
ATOM 1392 N N . PRO B 1 5 ? 94.936 16.804 9.818 1.00 14.07 2031 PRO B N 1
ATOM 1393 C CA . PRO B 1 5 ? 93.596 16.904 9.238 1.00 14.17 2031 PRO B CA 1
ATOM 1394 C C . PRO B 1 5 ? 93.477 18.036 8.218 1.00 14.28 2031 PRO B C 1
ATOM 1395 O O . PRO B 1 5 ? 94.195 19.036 8.298 1.00 14.29 2031 PRO B O 1
ATOM 1399 N N . LYS B 1 6 ? 92.575 17.864 7.255 1.00 14.47 2032 LYS B N 1
ATOM 1400 C CA . LYS B 1 6 ? 92.336 18.888 6.243 1.00 14.63 2032 LYS B CA 1
ATOM 1401 C C . LYS B 1 6 ? 90.991 19.541 6.546 1.00 14.66 2032 LYS B C 1
ATOM 1402 O O . LYS B 1 6 ? 90.756 20.704 6.205 1.00 14.65 2032 LYS B O 1
ATOM 1408 N N . ASP B 1 7 ? 90.116 18.785 7.205 1.00 14.67 2033 ASP B N 1
ATOM 1409 C CA . ASP B 1 7 ? 88.792 19.277 7.570 1.00 14.73 2033 ASP B CA 1
ATOM 1410 C C . ASP B 1 7 ? 88.357 18.660 8.896 1.00 14.62 2033 ASP B C 1
ATOM 1411 O O . ASP B 1 7 ? 88.028 17.475 8.963 1.00 14.59 2033 ASP B O 1
ATOM 1416 N N . PHE B 1 8 ? 88.371 19.469 9.951 1.00 14.51 2034 PHE B N 1
ATOM 1417 C CA . PHE B 1 8 ? 87.969 19.012 11.276 1.00 14.39 2034 PHE B CA 1
ATOM 1418 C C . PHE B 1 8 ? 86.769 19.845 11.721 1.00 14.36 2034 PHE B C 1
ATOM 1419 O O . PHE B 1 8 ? 86.470 19.936 12.909 1.00 14.38 2034 PHE B O 1
ATOM 1427 N N . SER B 1 9 ? 86.074 20.444 10.756 1.00 14.34 2035 SER B N 1
ATOM 1428 C CA . SER B 1 9 ? 84.922 21.291 11.056 1.00 14.29 2035 SER B CA 1
ATOM 1429 C C . SER B 1 9 ? 83.823 20.608 11.864 1.00 14.25 2035 SER B C 1
ATOM 1430 O O . SER B 1 9 ? 83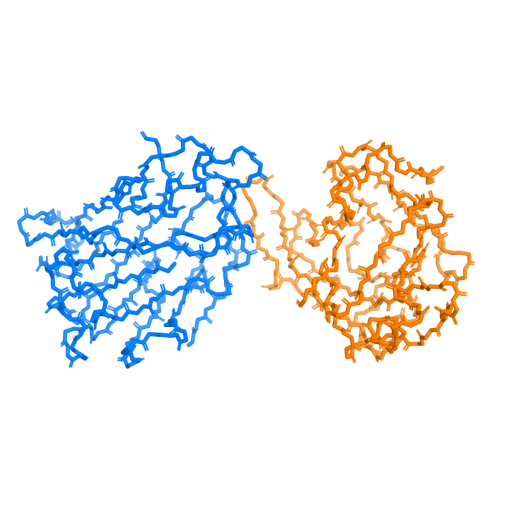.024 21.282 12.514 1.00 14.29 2035 SER B O 1
ATOM 1433 N N . SER B 1 10 ? 83.780 19.279 11.833 1.00 14.06 2036 SER B N 1
ATOM 1434 C CA . SER B 1 10 ? 82.759 18.540 12.572 1.00 13.84 2036 SER B CA 1
ATOM 1435 C C . SER B 1 10 ? 82.951 18.645 14.081 1.00 13.63 2036 SER B C 1
ATOM 1436 O O . SER B 1 10 ? 82.008 18.443 14.843 1.00 13.71 2036 SER B O 1
ATOM 1439 N N . GLY B 1 11 ? 84.173 18.952 14.508 1.00 13.29 2037 GLY B N 1
ATOM 1440 C CA . GLY B 1 11 ? 84.449 19.074 15.929 1.00 12.80 2037 GLY B CA 1
ATOM 1441 C C . GLY B 1 11 ? 84.905 17.769 16.560 1.00 12.47 2037 GLY B C 1
ATOM 1442 O O . GLY B 1 11 ? 85.166 17.706 17.762 1.00 12.48 2037 GLY B O 1
ATOM 1443 N N . PHE B 1 12 ? 84.989 16.718 15.752 1.00 12.07 2038 PHE B N 1
ATOM 1444 C CA . PHE B 1 12 ? 85.430 15.419 16.241 1.00 11.62 2038 PHE B CA 1
ATOM 1445 C C . PHE B 1 12 ? 86.103 14.652 15.110 1.00 11.35 2038 PHE B C 1
ATOM 1446 O O . PHE B 1 12 ? 86.059 15.070 13.955 1.00 11.22 2038 PHE B O 1
ATOM 1454 N N . TRP B 1 13 ? 86.733 13.532 15.438 1.00 11.03 2039 TRP B N 1
ATOM 1455 C CA . TRP B 1 13 ? 87.419 12.744 14.427 1.00 10.76 2039 TRP B CA 1
ATOM 1456 C C . TRP B 1 13 ? 86.470 11.911 13.573 1.00 10.73 2039 TRP B C 1
ATOM 1457 O O . TRP B 1 13 ? 85.988 10.867 14.014 1.00 10.66 2039 TRP B O 1
ATOM 1468 N N . ASP B 1 14 ? 86.200 12.372 12.353 1.00 10.69 2040 ASP B N 1
ATOM 1469 C CA . ASP B 1 14 ? 85.332 11.618 11.452 1.00 10.76 2040 ASP B CA 1
ATOM 1470 C C . ASP B 1 14 ? 86.127 11.021 10.294 1.00 10.55 2040 ASP B C 1
ATOM 1471 O O . ASP B 1 14 ? 85.591 10.268 9.491 1.00 10.38 2040 ASP B O 1
ATOM 1476 N N . PHE B 1 15 ? 87.412 11.354 10.225 1.00 10.44 2041 PHE B N 1
ATOM 1477 C CA . PHE B 1 15 ? 88.294 10.851 9.178 1.00 10.45 2041 PHE B CA 1
ATOM 1478 C C . PHE B 1 15 ? 87.689 10.864 7.771 1.00 10.50 2041 PHE B C 1
ATOM 1479 O O . PHE B 1 15 ? 87.997 9.995 6.958 1.00 10.40 2041 PHE B O 1
ATOM 1487 N N . ASN B 1 16 ? 86.840 11.844 7.475 1.00 10.66 2042 ASN B N 1
ATOM 1488 C CA . ASN B 1 16 ? 86.236 11.908 6.144 1.00 10.86 2042 ASN B CA 1
ATOM 1489 C C . ASN B 1 16 ? 87.044 12.755 5.166 1.00 10.96 2042 ASN B C 1
ATOM 1490 O O . ASN B 1 16 ? 86.633 12.940 4.016 1.00 11.06 2042 ASN B O 1
ATOM 1495 N N . ASP B 1 17 ? 88.195 13.256 5.615 1.00 11.00 2043 ASP B N 1
ATOM 1496 C CA . ASP B 1 17 ? 89.046 14.086 4.765 1.00 10.91 2043 ASP B CA 1
ATOM 1497 C C . ASP B 1 17 ? 90.246 13.346 4.158 1.00 10.88 2043 ASP B C 1
ATOM 1498 O O . ASP B 1 17 ? 91.148 13.970 3.590 1.00 10.94 2043 ASP B O 1
ATOM 1503 N N . GLY B 1 18 ? 90.253 12.020 4.280 1.00 10.73 2044 GLY B N 1
ATOM 1504 C CA . GLY B 1 18 ? 91.327 11.216 3.717 1.00 10.52 2044 GLY B CA 1
ATOM 1505 C C . GLY B 1 18 ? 92.647 11.201 4.468 1.00 10.33 2044 GLY B C 1
ATOM 1506 O O . GLY B 1 18 ? 93.638 10.657 3.974 1.00 10.40 2044 GLY B O 1
ATOM 1507 N N . THR B 1 19 ? 92.666 11.785 5.662 1.00 10.09 2045 THR B N 1
ATOM 1508 C CA . THR B 1 19 ? 93.882 11.838 6.468 1.00 9.83 2045 THR B CA 1
ATOM 1509 C C . THR B 1 19 ? 93.691 11.046 7.757 1.00 9.70 2045 THR B C 1
ATOM 1510 O O . THR B 1 19 ? 92.584 10.581 8.042 1.00 9.74 2045 THR B O 1
ATOM 1514 N N . THR B 1 20 ? 94.764 10.877 8.528 1.00 9.44 2046 THR B N 1
ATOM 1515 C CA . THR B 1 20 ? 94.652 10.171 9.802 1.00 9.14 2046 THR B CA 1
ATOM 1516 C C . THR B 1 20 ? 94.308 11.210 10.864 1.00 9.06 2046 THR B C 1
ATOM 1517 O O . THR B 1 20 ? 94.317 10.925 12.058 1.00 8.89 2046 THR B O 1
ATOM 1521 N N . GLN B 1 21 ? 93.999 12.417 10.396 1.00 9.01 2047 GLN B N 1
ATOM 1522 C CA . GLN B 1 21 ? 93.648 13.547 11.245 1.00 8.96 2047 GLN B CA 1
ATOM 1523 C C . GLN B 1 21 ? 94.552 13.668 12.465 1.00 8.95 2047 GLN B C 1
ATOM 1524 O O . GLN B 1 21 ? 94.093 13.825 13.599 1.00 8.95 2047 GLN B O 1
ATOM 1530 N N . GLY B 1 22 ? 95.856 13.581 12.201 1.00 8.88 2048 GLY B N 1
ATOM 1531 C CA . GLY B 1 22 ? 96.855 13.716 13.243 1.00 8.88 2048 GLY B CA 1
ATOM 1532 C C . GLY B 1 22 ? 97.381 12.451 13.896 1.00 8.77 2048 GLY B C 1
ATOM 1533 O O . GLY B 1 22 ? 98.452 12.477 14.504 1.00 8.82 2048 GLY B O 1
ATOM 1534 N N . PHE B 1 23 ? 96.657 11.342 13.774 1.00 8.70 2049 PHE B N 1
ATOM 1535 C CA . PHE B 1 23 ? 97.086 10.097 14.415 1.00 8.59 2049 PHE B CA 1
ATOM 1536 C C . PHE B 1 23 ? 98.247 9.335 13.783 1.00 8.47 2049 PHE B C 1
ATOM 1537 O O . PHE B 1 23 ? 98.343 9.205 12.562 1.00 8.45 2049 PHE B O 1
ATOM 1545 N N . GLY B 1 24 ? 99.110 8.820 14.654 1.00 8.46 2050 GLY B N 1
ATOM 1546 C CA . GLY B 1 24 ? 100.257 8.030 14.249 1.00 8.50 2050 GLY B CA 1
ATOM 1547 C C . GLY B 1 24 ? 100.674 7.207 15.455 1.00 8.52 2050 GLY B C 1
ATOM 1548 O O . GLY B 1 24 ? 100.081 7.346 16.523 1.00 8.49 2050 GLY B O 1
ATOM 1549 N N . VAL B 1 25 ? 101.672 6.343 15.296 1.00 8.56 2051 VAL B N 1
ATOM 1550 C CA . VAL B 1 25 ? 102.149 5.524 16.406 1.00 8.54 2051 VAL B CA 1
ATOM 1551 C C . VAL B 1 25 ? 102.837 6.435 17.421 1.00 8.58 2051 VAL B C 1
ATOM 1552 O O . VAL B 1 25 ? 103.633 7.299 17.051 1.00 8.64 2051 VAL B O 1
ATOM 1556 N N . ASN B 1 26 ? 102.510 6.252 18.698 1.00 8.62 2052 ASN B N 1
ATOM 1557 C CA . ASN B 1 26 ? 103.089 7.061 19.773 1.00 8.57 2052 ASN B CA 1
ATOM 1558 C C . ASN B 1 26 ? 104.535 6.624 20.014 1.00 8.53 2052 ASN B C 1
ATOM 1559 O O . ASN B 1 26 ? 104.838 5.436 19.975 1.00 8.47 2052 ASN B O 1
ATOM 1564 N N . PRO B 1 27 ? 105.445 7.581 20.268 1.00 8.56 2053 PRO B N 1
ATOM 1565 C CA . PRO B 1 27 ? 106.856 7.248 20.504 1.00 8.74 2053 PRO B CA 1
ATOM 1566 C C . PRO B 1 27 ? 107.106 6.253 21.629 1.00 8.99 2053 PRO B C 1
ATOM 1567 O O . PRO B 1 27 ? 108.094 5.519 21.596 1.00 8.98 2053 PRO B O 1
ATOM 1571 N N . ASP B 1 28 ? 106.221 6.234 22.625 1.00 9.24 2054 ASP B N 1
ATOM 1572 C CA . ASP B 1 28 ? 106.376 5.324 23.756 1.00 9.57 2054 ASP B CA 1
ATOM 1573 C C . ASP B 1 28 ? 105.600 4.019 23.614 1.00 9.71 2054 ASP B C 1
ATOM 1574 O O . ASP B 1 28 ? 105.458 3.266 24.581 1.00 9.71 2054 ASP B O 1
ATOM 1579 N N . SER B 1 29 ? 105.100 3.747 22.415 1.00 9.91 2055 SER B N 1
ATOM 1580 C CA . SER B 1 29 ? 104.367 2.509 22.180 1.00 10.18 2055 SER B CA 1
ATOM 1581 C C . SER B 1 29 ? 105.321 1.320 22.289 1.00 10.43 2055 SER B C 1
ATOM 1582 O O . SER B 1 29 ? 106.421 1.344 21.736 1.00 10.39 2055 SER B O 1
ATOM 1585 N N . PRO B 1 30 ? 104.917 0.267 23.016 1.00 10.65 2056 PRO B N 1
ATOM 1586 C CA . PRO B 1 30 ? 105.777 -0.912 23.162 1.00 10.85 2056 PRO B CA 1
ATOM 1587 C C . PRO B 1 30 ? 105.873 -1.708 21.864 1.00 11.16 2056 PRO B C 1
ATOM 1588 O O . PRO B 1 30 ? 106.764 -2.542 21.698 1.00 11.27 2056 PRO B O 1
ATOM 1592 N N . ILE B 1 31 ? 104.944 -1.437 20.950 1.00 11.46 2057 ILE B N 1
ATOM 1593 C CA . ILE B 1 31 ? 104.883 -2.101 19.649 1.00 11.77 2057 ILE B CA 1
ATOM 1594 C C . ILE B 1 31 ? 104.731 -0.989 18.617 1.00 12.14 2057 ILE B C 1
ATOM 1595 O O . ILE B 1 31 ? 103.815 -0.171 18.714 1.00 12.13 2057 ILE B O 1
ATOM 1600 N N . THR B 1 32 ? 105.618 -0.954 17.624 1.00 12.54 2058 THR B N 1
ATOM 1601 C CA . THR B 1 32 ? 105.572 0.112 16.626 1.00 12.89 2058 THR B CA 1
ATOM 1602 C C . THR B 1 32 ? 105.304 -0.312 15.182 1.00 13.10 2058 THR B C 1
ATOM 1603 O O . THR B 1 32 ? 104.950 0.524 14.351 1.00 13.19 2058 THR B O 1
ATOM 1607 N N . ALA B 1 33 ? 105.474 -1.595 14.883 1.00 13.19 2059 ALA B N 1
ATOM 1608 C CA . ALA B 1 33 ? 105.266 -2.101 13.529 1.00 13.38 2059 ALA B CA 1
ATOM 1609 C C . ALA B 1 33 ? 103.788 -2.309 13.216 1.00 13.57 2059 ALA B C 1
ATOM 1610 O O . ALA B 1 33 ? 103.379 -3.392 12.800 1.00 13.54 2059 ALA B O 1
ATOM 1612 N N . ILE B 1 34 ? 102.997 -1.257 13.418 1.00 13.77 2060 ILE B N 1
ATOM 1613 C CA . ILE B 1 34 ? 101.559 -1.297 13.171 1.00 14.13 2060 ILE B CA 1
ATOM 1614 C C . ILE B 1 34 ? 101.195 -0.274 12.095 1.00 14.28 2060 ILE B C 1
ATOM 1615 O O . ILE B 1 34 ? 101.748 0.827 12.066 1.00 14.39 2060 ILE B O 1
ATOM 1620 N N . ASN B 1 35 ? 100.266 -0.635 11.213 1.00 14.39 2061 ASN B N 1
ATOM 1621 C CA . ASN B 1 35 ? 99.838 0.270 10.150 1.00 14.54 2061 ASN B CA 1
ATOM 1622 C C . ASN B 1 35 ? 98.694 1.159 10.625 1.00 14.35 2061 ASN B C 1
ATOM 1623 O O . ASN B 1 35 ? 97.713 0.672 11.187 1.00 14.28 2061 ASN B O 1
ATOM 1628 N N . VAL B 1 36 ? 98.828 2.463 10.408 1.00 14.15 2062 VAL B N 1
ATOM 1629 C CA . VAL B 1 36 ? 97.790 3.421 10.779 1.00 14.06 2062 VAL B CA 1
ATOM 1630 C C . VAL B 1 36 ? 97.554 4.287 9.551 1.00 14.05 2062 VAL B C 1
ATOM 1631 O O . VAL B 1 36 ? 98.402 5.092 9.179 1.00 14.02 2062 VAL B O 1
ATOM 1635 N N . GLU B 1 37 ? 96.391 4.124 8.931 1.00 13.99 2063 GLU B N 1
ATOM 1636 C CA . GLU B 1 37 ? 96.072 4.847 7.709 1.00 14.00 2063 GLU B CA 1
ATOM 1637 C C . GLU B 1 37 ? 94.594 5.175 7.612 1.00 13.80 2063 GLU B C 1
ATOM 1638 O O . GLU B 1 37 ? 93.777 4.664 8.377 1.00 13.77 2063 GLU B O 1
ATOM 1644 N N . ASN B 1 38 ? 94.256 6.029 6.656 1.00 13.60 2064 ASN B N 1
ATOM 1645 C CA . ASN B 1 38 ? 92.866 6.382 6.429 1.00 13.42 2064 ASN B CA 1
ATOM 1646 C C . ASN B 1 38 ? 92.389 5.480 5.304 1.00 13.26 2064 ASN B C 1
ATOM 1647 O O . ASN B 1 38 ? 92.993 5.443 4.233 1.00 13.17 2064 ASN B O 1
ATOM 1652 N N . ALA B 1 39 ? 91.321 4.737 5.562 1.00 13.07 2065 ALA B N 1
ATOM 1653 C CA . ALA B 1 39 ? 90.746 3.838 4.569 1.00 12.97 2065 ALA B CA 1
ATOM 1654 C C . ALA B 1 39 ? 89.240 3.855 4.758 1.00 12.89 2065 ALA B C 1
ATOM 1655 O O . ALA B 1 39 ? 88.747 3.787 5.884 1.00 12.81 2065 ALA B O 1
ATOM 1657 N N . ASN B 1 40 ? 88.510 3.961 3.652 1.00 12.95 2066 ASN B N 1
ATOM 1658 C CA . ASN B 1 40 ? 87.054 4.001 3.694 1.00 13.00 2066 ASN B CA 1
ATOM 1659 C C . ASN B 1 40 ? 86.572 5.022 4.729 1.00 12.75 2066 ASN B C 1
ATOM 1660 O O . ASN B 1 40 ? 85.734 4.713 5.576 1.00 12.79 2066 ASN B O 1
ATOM 1665 N N . ASN B 1 41 ? 87.119 6.233 4.655 1.00 12.50 2067 ASN B N 1
ATOM 1666 C CA . ASN B 1 41 ? 86.757 7.330 5.554 1.00 12.14 2067 ASN B CA 1
ATOM 1667 C C . ASN B 1 41 ? 86.813 7.003 7.042 1.00 11.78 2067 ASN B C 1
ATOM 1668 O O . ASN B 1 41 ? 85.997 7.492 7.820 1.00 11.70 2067 ASN B O 1
ATOM 1673 N N . ALA B 1 42 ? 87.783 6.190 7.441 1.00 11.26 2068 ALA B N 1
ATOM 1674 C CA . ALA B 1 42 ? 87.938 5.818 8.841 1.00 10.80 2068 ALA B CA 1
ATOM 1675 C C . ALA B 1 42 ? 89.414 5.579 9.127 1.00 10.64 2068 ALA B C 1
ATOM 1676 O O . ALA B 1 42 ? 90.227 5.534 8.203 1.00 10.63 2068 ALA B O 1
ATOM 1678 N N . LEU B 1 43 ? 89.761 5.433 10.403 1.00 10.46 2069 LEU B N 1
ATOM 1679 C CA . LEU B 1 43 ? 91.152 5.189 10.768 1.00 10.26 2069 LEU B CA 1
ATOM 1680 C C . LEU B 1 43 ? 91.388 3.688 10.854 1.00 10.23 2069 LEU B C 1
ATOM 1681 O O . LEU B 1 43 ? 91.013 3.041 11.831 1.00 9.99 2069 LEU B O 1
ATOM 1686 N N . LYS B 1 44 ? 92.017 3.140 9.821 1.00 10.21 2070 LYS B N 1
ATOM 1687 C CA . LYS B 1 44 ? 92.295 1.714 9.770 1.00 10.36 2070 LYS B CA 1
ATOM 1688 C C . LYS B 1 44 ? 93.616 1.389 10.456 1.00 10.47 2070 LYS B C 1
ATOM 1689 O O . LYS B 1 44 ? 94.663 1.959 10.133 1.00 10.37 2070 LYS B O 1
ATOM 1695 N N . ILE B 1 45 ? 93.553 0.473 11.416 1.00 10.63 2071 ILE B N 1
ATOM 1696 C CA . ILE B 1 45 ? 94.727 0.047 12.169 1.00 10.91 2071 ILE B CA 1
ATOM 1697 C C . ILE B 1 45 ? 94.929 -1.426 11.834 1.00 11.10 2071 ILE B C 1
ATOM 1698 O O . ILE B 1 45 ? 94.105 -2.269 12.195 1.00 11.17 2071 ILE B O 1
ATOM 1703 N N . SER B 1 46 ? 96.029 -1.729 11.149 1.00 11.38 2072 SER B N 1
ATOM 1704 C CA . SER B 1 46 ? 96.312 -3.094 10.715 1.00 11.71 2072 SER B CA 1
ATOM 1705 C C . SER B 1 46 ? 97.434 -3.832 11.441 1.00 11.82 2072 SER B C 1
ATOM 1706 O O . SER B 1 46 ? 98.374 -3.226 11.962 1.00 11.83 2072 SER B O 1
ATOM 1709 N N . ASN B 1 47 ? 97.306 -5.157 11.438 1.00 11.95 2073 ASN B N 1
ATOM 1710 C CA . ASN B 1 47 ? 98.256 -6.090 12.032 1.00 12.05 2073 ASN B CA 1
ATOM 1711 C C . ASN B 1 47 ? 98.416 -6.077 13.551 1.00 11.98 2073 ASN B C 1
ATOM 1712 O O . ASN B 1 47 ? 99.453 -6.491 14.069 1.00 11.85 2073 ASN B O 1
ATOM 1717 N N . LEU B 1 48 ? 97.388 -5.630 14.268 1.00 11.89 2074 LEU B N 1
ATOM 1718 C CA . LEU B 1 48 ? 97.461 -5.598 15.726 1.00 11.83 2074 LEU B CA 1
ATOM 1719 C C . LEU B 1 48 ? 97.691 -6.991 16.317 1.00 11.95 2074 LEU B C 1
ATOM 1720 O O . LEU B 1 48 ? 98.546 -7.173 17.179 1.00 11.89 2074 LEU B O 1
ATOM 1725 N N . ASN B 1 49 ? 96.929 -7.974 15.850 1.00 12.09 2075 ASN B N 1
ATOM 1726 C CA . ASN B 1 49 ? 97.063 -9.327 16.375 1.00 12.17 2075 ASN B CA 1
ATOM 1727 C C . ASN B 1 49 ? 98.388 -9.983 15.989 1.00 12.27 2075 ASN B C 1
ATOM 1728 O O . ASN B 1 49 ? 99.069 -10.551 16.843 1.00 12.30 2075 ASN B O 1
ATOM 1733 N N . SER B 1 50 ? 98.759 -9.896 14.712 1.00 12.27 2076 SER B N 1
ATOM 1734 C CA . SER B 1 50 ? 100.015 -10.484 14.242 1.00 12.30 2076 SER B CA 1
ATOM 1735 C C . SER B 1 50 ? 101.227 -9.920 14.976 1.00 12.22 2076 SER B C 1
ATOM 1736 O O . SER B 1 50 ? 102.221 -10.623 15.175 1.00 12.24 2076 SER B O 1
ATOM 1739 N N . LYS B 1 51 ? 101.141 -8.653 15.375 1.00 12.01 2077 LYS B N 1
ATOM 1740 C CA . LYS B 1 51 ? 102.239 -7.996 16.079 1.00 11.70 2077 LYS B CA 1
ATOM 1741 C C . LYS B 1 51 ? 102.169 -8.096 17.600 1.00 11.41 2077 LYS B C 1
ATOM 1742 O O . LYS B 1 51 ? 102.966 -7.474 18.301 1.00 11.34 2077 LYS B O 1
ATOM 1748 N N . GLY B 1 52 ? 101.213 -8.866 18.113 1.00 11.01 2078 GLY B N 1
ATOM 1749 C CA . GLY B 1 52 ? 101.105 -9.034 19.553 1.00 10.57 2078 GLY B CA 1
ATOM 1750 C C . GLY B 1 52 ? 100.390 -7.960 20.358 1.00 10.33 2078 GLY B C 1
ATOM 1751 O O . GLY B 1 52 ? 100.437 -7.988 21.588 1.00 10.17 2078 GLY B O 1
ATOM 1752 N N . SER B 1 53 ? 99.748 -7.006 19.688 1.00 10.04 2079 SER B N 1
ATOM 1753 C CA . SER B 1 53 ? 99.004 -5.966 20.392 1.00 9.75 2079 SER B CA 1
ATOM 1754 C C . SER B 1 53 ? 97.591 -6.526 20.532 1.00 9.76 2079 SER B C 1
ATOM 1755 O O . SER B 1 53 ? 96.630 -6.000 19.964 1.00 9.66 2079 SER B O 1
ATOM 1758 N N . ASN B 1 54 ? 97.476 -7.604 21.301 1.00 9.63 2080 ASN B N 1
ATOM 1759 C CA . ASN B 1 54 ? 96.202 -8.280 21.465 1.00 9.53 2080 ASN B CA 1
ATOM 1760 C C . ASN B 1 54 ? 95.770 -8.548 22.898 1.00 9.50 2080 ASN B C 1
ATOM 1761 O O . ASN B 1 54 ? 95.050 -9.516 23.157 1.00 9.34 2080 ASN B O 1
ATOM 1766 N N . ASP B 1 55 ? 96.199 -7.712 23.838 1.00 9.37 2081 ASP B N 1
ATOM 1767 C CA . ASP B 1 55 ? 95.775 -7.928 25.210 1.00 9.29 2081 ASP B CA 1
ATOM 1768 C C . ASP B 1 55 ? 94.374 -7.348 25.330 1.00 9.21 2081 ASP B C 1
ATOM 1769 O O . ASP B 1 55 ? 94.149 -6.171 25.043 1.00 9.02 2081 ASP B O 1
ATOM 1774 N N . LEU B 1 56 ? 93.432 -8.178 25.756 1.00 9.23 2082 LEU B N 1
ATOM 1775 C CA . LEU B 1 56 ? 92.048 -7.740 25.863 1.00 9.35 2082 LEU B CA 1
ATOM 1776 C C . LEU B 1 56 ? 91.568 -7.591 27.305 1.00 9.39 2082 LEU B C 1
ATOM 1777 O O . LEU B 1 56 ? 90.365 -7.612 27.567 1.00 9.49 2082 LEU B O 1
ATOM 1782 N N . SER B 1 57 ? 92.501 -7.422 28.238 1.00 9.40 2083 SER B N 1
ATOM 1783 C CA . SER B 1 57 ? 92.136 -7.279 29.646 1.00 9.36 2083 SER B CA 1
ATOM 1784 C C . SER B 1 57 ? 91.863 -5.831 30.025 1.00 9.34 2083 SER B C 1
ATOM 1785 O O . SER B 1 57 ? 92.192 -4.907 29.281 1.00 9.42 2083 SER B O 1
ATOM 1788 N N . GLU B 1 58 ? 91.268 -5.638 31.196 1.00 9.27 2084 GLU B N 1
ATOM 1789 C CA . GLU B 1 58 ? 90.967 -4.295 31.673 1.00 9.17 2084 GLU B CA 1
ATOM 1790 C C . GLU B 1 58 ? 92.204 -3.569 32.177 1.00 8.87 2084 GLU B C 1
ATOM 1791 O O . GLU B 1 58 ? 92.318 -2.349 32.031 1.00 8.81 2084 GLU B O 1
ATOM 1797 N N . GLY B 1 59 ? 93.136 -4.316 32.763 1.00 8.64 2085 GLY B N 1
ATOM 1798 C CA . GLY B 1 59 ? 94.316 -3.682 33.322 1.00 8.37 2085 GLY B CA 1
ATOM 1799 C C . GLY B 1 59 ? 95.646 -3.806 32.608 1.00 8.26 2085 GLY B C 1
ATOM 1800 O O . GLY B 1 59 ? 96.573 -3.062 32.935 1.00 8.23 2085 GLY B O 1
ATOM 1801 N N . ASN B 1 60 ? 95.770 -4.711 31.638 1.00 8.11 2086 ASN B N 1
ATOM 1802 C CA . ASN B 1 60 ? 97.055 -4.843 30.959 1.00 8.03 2086 ASN B CA 1
ATOM 1803 C C . ASN B 1 60 ? 97.110 -4.251 29.553 1.00 7.92 2086 ASN B C 1
ATOM 1804 O O . ASN B 1 60 ? 97.881 -4.699 28.697 1.00 7.87 2086 ASN B O 1
ATOM 1809 N N . PHE B 1 61 ? 96.303 -3.225 29.325 1.00 7.81 2087 PHE B N 1
ATOM 1810 C CA . PHE B 1 61 ? 96.291 -2.554 28.034 1.00 7.72 2087 PHE B CA 1
ATOM 1811 C C . PHE B 1 61 ? 97.674 -1.935 27.805 1.00 7.79 2087 PHE B C 1
ATOM 1812 O O . PHE B 1 61 ? 98.014 -1.546 26.686 1.00 7.94 2087 PHE B O 1
ATOM 1820 N N . TRP B 1 62 ? 98.467 -1.864 28.876 1.00 7.74 2088 TRP B N 1
ATOM 1821 C CA . TRP B 1 62 ? 99.822 -1.314 28.822 1.00 7.76 2088 TRP B CA 1
ATOM 1822 C C . TRP B 1 62 ? 100.715 -2.105 27.875 1.00 7.83 2088 TRP B C 1
ATOM 1823 O O . TRP B 1 62 ? 101.765 -1.625 27.449 1.00 7.86 2088 TRP B O 1
ATOM 1834 N N . ALA B 1 63 ? 100.300 -3.325 27.556 1.00 7.85 2089 ALA B N 1
ATOM 1835 C CA . ALA B 1 63 ? 101.072 -4.170 26.660 1.00 7.80 2089 ALA B CA 1
ATOM 1836 C C . ALA B 1 63 ? 100.772 -3.872 25.194 1.00 7.80 2089 ALA B C 1
ATOM 1837 O O . ALA B 1 63 ? 101.495 -4.332 24.307 1.00 7.63 2089 ALA B O 1
ATOM 1839 N N . ASN B 1 64 ? 99.719 -3.095 24.940 1.00 7.68 2090 ASN B N 1
ATOM 1840 C CA . ASN B 1 64 ? 99.314 -2.791 23.567 1.00 7.66 2090 ASN B CA 1
ATOM 1841 C C . ASN B 1 64 ? 99.899 -1.552 22.907 1.00 7.71 2090 ASN B C 1
ATOM 1842 O O . ASN B 1 64 ? 100.482 -0.685 23.554 1.00 7.76 2090 ASN B O 1
ATOM 1847 N N . VAL B 1 65 ? 99.703 -1.483 21.594 1.00 7.79 2091 VAL B N 1
ATOM 1848 C CA . VAL B 1 65 ? 100.166 -0.358 20.802 1.00 7.80 2091 VAL B CA 1
ATOM 1849 C C . VAL B 1 65 ? 99.523 0.919 21.322 1.00 7.70 2091 VAL B C 1
ATOM 1850 O O . VAL B 1 65 ? 98.395 0.908 21.816 1.00 7.51 2091 VAL B O 1
ATOM 1854 N N . ARG B 1 66 ? 100.256 2.016 21.217 1.00 7.64 2092 ARG B N 1
ATOM 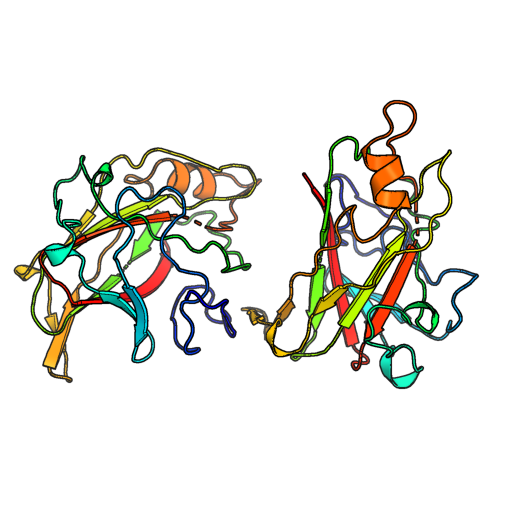1855 C CA . ARG B 1 66 ? 99.757 3.316 21.628 1.00 7.72 2092 ARG B CA 1
ATOM 1856 C C . ARG B 1 66 ? 99.805 4.177 20.376 1.00 7.78 2092 ARG B C 1
ATOM 1857 O O . ARG B 1 66 ? 100.808 4.168 19.664 1.00 7.66 2092 ARG B O 1
ATOM 1865 N N . ILE B 1 67 ? 98.723 4.888 20.082 1.00 7.98 2093 ILE B N 1
ATOM 1866 C CA . ILE B 1 67 ? 98.728 5.798 18.945 1.00 8.34 2093 ILE B CA 1
ATOM 1867 C C . ILE B 1 67 ? 98.302 7.138 19.523 1.00 8.35 2093 ILE B C 1
ATOM 1868 O O . ILE B 1 67 ? 97.606 7.187 20.540 1.00 8.49 2093 ILE B O 1
ATOM 1873 N N . SER B 1 68 ? 98.735 8.225 18.898 1.00 8.35 2094 SER B N 1
ATOM 1874 C CA . SER B 1 68 ? 98.385 9.548 19.386 1.00 8.31 2094 SER B CA 1
ATOM 1875 C C . SER B 1 68 ? 98.262 10.543 18.239 1.00 8.39 2094 SER B C 1
ATOM 1876 O O . SER B 1 68 ? 98.835 10.341 17.166 1.00 8.16 2094 SER B O 1
ATOM 1879 N N . ALA B 1 69 ? 97.512 11.613 18.482 1.00 8.57 2095 ALA B N 1
ATOM 1880 C CA . ALA B 1 69 ? 97.260 12.648 17.481 1.00 8.86 2095 ALA B CA 1
ATOM 1881 C C . ALA B 1 69 ? 98.327 13.735 17.530 1.00 9.09 2095 ALA B C 1
ATOM 1882 O O . ALA B 1 69 ? 98.028 14.912 17.733 1.00 8.96 2095 ALA B O 1
ATOM 1884 N N . ASP B 1 70 ? 99.570 13.336 17.293 1.00 9.46 2096 ASP B N 1
ATOM 1885 C CA . ASP B 1 70 ? 100.692 14.257 17.370 1.00 9.90 2096 ASP B CA 1
ATOM 1886 C C . ASP B 1 70 ? 100.807 15.389 16.343 1.00 10.00 2096 ASP B C 1
ATOM 1887 O O . ASP B 1 70 ? 101.591 16.314 16.544 1.00 10.00 2096 ASP B O 1
ATOM 1892 N N . ILE B 1 71 ? 100.049 15.327 15.250 1.00 10.09 2097 ILE B N 1
ATOM 1893 C CA . ILE B 1 71 ? 100.040 16.437 14.293 1.00 10.28 2097 ILE B CA 1
ATOM 1894 C C . ILE B 1 71 ? 98.583 16.792 14.003 1.00 10.48 2097 ILE B C 1
ATOM 1895 O O . ILE B 1 71 ? 98.213 17.170 12.891 1.00 10.39 2097 ILE B O 1
ATOM 1900 N N . TRP B 1 72 ? 97.761 16.658 15.040 1.00 10.67 2098 TRP B N 1
ATOM 1901 C CA . TRP B 1 72 ? 96.337 16.965 14.976 1.00 10.95 2098 TRP B CA 1
ATOM 1902 C C . TRP B 1 72 ? 96.164 18.458 14.682 1.00 11.39 2098 TRP B C 1
ATOM 1903 O O . TRP B 1 72 ? 95.394 18.848 13.805 1.00 11.38 2098 TRP B O 1
ATOM 1914 N N . GLY B 1 73 ? 96.890 19.289 15.420 1.00 11.92 2099 GLY B N 1
ATOM 1915 C CA . GLY B 1 73 ? 96.818 20.723 15.202 1.00 12.53 2099 GLY B CA 1
ATOM 1916 C C . GLY B 1 73 ? 95.463 21.362 15.432 1.00 12.92 2099 GLY B C 1
ATOM 1917 O O . GLY B 1 73 ? 95.149 22.392 14.827 1.00 13.17 2099 GLY B O 1
ATOM 1918 N N . GLN B 1 74 ? 94.655 20.753 16.294 1.00 13.16 2100 GLN B N 1
ATOM 1919 C CA . GLN B 1 74 ? 93.330 21.279 16.622 1.00 13.38 2100 GLN B CA 1
ATOM 1920 C C . GLN B 1 74 ? 93.123 21.087 18.121 1.00 13.26 2100 GLN B C 1
ATOM 1921 O O . GLN B 1 74 ? 93.973 20.515 18.795 1.00 13.48 2100 GLN B O 1
ATOM 1927 N N . SER B 1 75 ? 92.000 21.566 18.641 1.00 13.12 2101 SER B N 1
ATOM 1928 C CA . SER B 1 75 ? 91.700 21.417 20.062 1.00 12.95 2101 SER B CA 1
ATOM 1929 C C . SER B 1 75 ? 90.194 21.374 20.293 1.00 12.83 2101 SER B C 1
ATOM 1930 O O . SER B 1 75 ? 89.416 21.898 19.492 1.00 12.93 2101 SER B O 1
ATOM 1933 N N . ILE B 1 76 ? 89.786 20.740 21.390 1.00 12.57 2102 ILE B N 1
ATOM 1934 C CA . ILE B 1 76 ? 88.372 20.604 21.713 1.00 12.27 2102 ILE B CA 1
ATOM 1935 C C . ILE B 1 76 ? 88.082 20.902 23.179 1.00 12.07 2102 ILE B C 1
ATOM 1936 O O . ILE B 1 76 ? 88.660 20.280 24.071 1.00 11.92 2102 ILE B O 1
ATOM 1941 N N . ASN B 1 77 ? 87.178 21.843 23.425 1.00 11.73 2103 ASN B N 1
ATOM 1942 C CA . ASN B 1 77 ? 86.801 22.168 24.791 1.00 11.51 2103 ASN B CA 1
ATOM 1943 C C . ASN B 1 77 ? 85.808 21.099 25.256 1.00 11.32 2103 ASN B C 1
ATOM 1944 O O . ASN B 1 77 ? 84.696 21.006 24.734 1.00 11.20 2103 ASN B O 1
ATOM 1949 N N . ILE B 1 78 ? 86.211 20.284 26.228 1.00 11.09 2104 ILE B N 1
ATOM 1950 C CA . ILE B 1 78 ? 85.343 19.219 26.721 1.00 10.89 2104 ILE B CA 1
ATOM 1951 C C . ILE B 1 78 ? 84.780 19.450 28.121 1.00 10.90 2104 ILE B C 1
ATOM 1952 O O . ILE B 1 78 ? 84.384 18.500 28.803 1.00 10.83 2104 ILE B O 1
ATOM 1957 N N . TYR B 1 79 ? 84.735 20.703 28.556 1.00 10.98 2105 TYR B N 1
ATOM 1958 C CA . TYR B 1 79 ? 84.203 21.008 29.878 1.00 11.07 2105 TYR B CA 1
ATOM 1959 C C . TYR B 1 79 ? 82.778 20.472 30.015 1.00 11.09 2105 TYR B C 1
ATOM 1960 O O . TYR B 1 79 ? 81.897 20.808 29.219 1.00 11.03 2105 TYR B O 1
ATOM 1969 N N . GLY B 1 80 ? 82.558 19.631 31.021 1.00 11.15 2106 GLY B N 1
ATOM 1970 C CA . GLY B 1 80 ? 81.236 19.071 31.237 1.00 11.22 2106 GLY B CA 1
ATOM 1971 C C . GLY B 1 80 ? 80.992 17.721 30.587 1.00 11.29 2106 GLY B C 1
ATOM 1972 O O . GLY B 1 80 ? 80.025 17.043 30.931 1.00 11.25 2106 GLY B O 1
ATOM 1973 N N . ASP B 1 81 ? 81.846 17.324 29.645 1.00 11.38 2107 ASP B N 1
ATOM 1974 C CA . ASP B 1 81 ? 81.678 16.034 28.979 1.00 11.46 2107 ASP B CA 1
ATOM 1975 C C . ASP B 1 81 ? 82.019 14.900 29.934 1.00 11.45 2107 ASP B C 1
ATOM 1976 O O . ASP B 1 81 ? 82.838 15.062 30.840 1.00 11.45 2107 ASP B O 1
ATOM 1981 N N . THR B 1 82 ? 81.387 13.749 29.731 1.00 11.37 2108 THR B N 1
ATOM 1982 C CA . THR B 1 82 ? 81.642 12.602 30.591 1.00 11.21 2108 THR B CA 1
ATOM 1983 C C . THR B 1 82 ? 81.974 11.361 29.782 1.00 11.19 2108 THR B C 1
ATOM 1984 O O . THR B 1 82 ? 82.372 10.344 30.348 1.00 11.09 2108 THR B O 1
ATOM 1988 N N . LYS B 1 83 ? 81.821 11.443 28.462 1.00 11.12 2109 LYS B N 1
ATOM 1989 C CA . LYS B 1 83 ? 82.095 10.291 27.618 1.00 11.12 2109 LYS B CA 1
ATOM 1990 C C . LYS B 1 83 ? 82.903 10.581 26.366 1.00 10.86 2109 LYS B C 1
ATOM 1991 O O . LYS B 1 83 ? 82.872 11.688 25.812 1.00 10.79 2109 LYS B O 1
ATOM 1997 N N . LEU B 1 84 ? 83.633 9.553 25.950 1.00 10.69 2110 LEU B N 1
ATOM 1998 C CA . LEU B 1 84 ? 84.449 9.555 24.746 1.00 10.68 2110 LEU B CA 1
ATOM 1999 C C . LEU B 1 84 ? 83.940 8.315 24.030 1.00 10.56 2110 LEU B C 1
ATOM 2000 O O . LEU B 1 84 ? 84.172 7.196 24.489 1.00 10.44 2110 LEU B O 1
ATOM 2005 N N . THR B 1 85 ? 83.217 8.508 22.931 1.00 10.61 2111 THR B N 1
ATOM 2006 C CA . THR B 1 85 ? 82.671 7.377 22.197 1.00 10.68 2111 THR B CA 1
ATOM 2007 C C . THR B 1 85 ? 83.262 7.252 20.809 1.00 10.68 2111 THR B C 1
ATOM 2008 O O . THR B 1 85 ? 83.789 8.212 20.248 1.00 10.37 2111 THR B O 1
ATOM 2020 N N . ASP B 1 87 ? 83.162 4.465 17.006 1.00 10.86 2113 ASP B N 1
ATOM 2021 C CA . ASP B 1 87 ? 82.694 3.283 16.311 1.00 10.79 2113 ASP B CA 1
ATOM 2022 C C . ASP B 1 87 ? 83.921 2.418 16.063 1.00 10.62 2113 ASP B C 1
ATOM 2023 O O . ASP B 1 87 ? 85.013 2.930 15.782 1.00 10.39 2113 ASP B O 1
ATOM 2028 N N . VAL B 1 88 ? 83.744 1.109 16.192 1.00 10.39 2114 VAL B N 1
ATOM 2029 C CA . VAL B 1 88 ? 84.820 0.167 15.937 1.00 10.36 2114 VAL B CA 1
ATOM 2030 C C . VAL B 1 88 ? 84.284 -0.686 14.807 1.00 10.39 2114 VAL B C 1
ATOM 2031 O O . VAL B 1 88 ? 83.237 -1.319 14.931 1.00 10.28 2114 VAL B O 1
ATOM 2035 N N . ILE B 1 89 ? 85.005 -0.687 13.696 1.00 10.62 2115 ILE B N 1
ATOM 2036 C CA . ILE B 1 89 ? 84.565 -1.409 12.515 1.00 10.89 2115 ILE B CA 1
ATOM 2037 C C . ILE B 1 89 ? 85.537 -2.502 12.099 1.00 11.03 2115 ILE B C 1
ATOM 2038 O O . ILE B 1 89 ? 86.751 -2.332 12.180 1.00 10.96 2115 ILE B O 1
ATOM 2043 N N . ALA B 1 90 ? 84.987 -3.632 11.667 1.00 11.16 2116 ALA B N 1
ATOM 2044 C CA . ALA B 1 90 ? 85.795 -4.760 11.222 1.00 11.51 2116 ALA B CA 1
ATOM 2045 C C . ALA B 1 90 ? 85.020 -5.518 10.152 1.00 11.79 2116 ALA B C 1
ATOM 2046 O O . ALA B 1 90 ? 83.796 -5.416 10.069 1.00 11.91 2116 ALA B O 1
ATOM 2048 N N . PRO B 1 91 ? 85.726 -6.279 9.303 1.00 12.03 2117 PRO B N 1
ATOM 2049 C CA . PRO B 1 91 ? 85.037 -7.032 8.250 1.00 12.19 2117 PRO B CA 1
ATOM 2050 C C . PRO B 1 91 ? 84.260 -8.239 8.773 1.00 12.38 2117 PRO B C 1
ATOM 2051 O O . PRO B 1 91 ? 83.499 -8.869 8.036 1.00 12.40 2117 PRO B O 1
ATOM 2055 N N . THR B 1 92 ? 84.446 -8.540 10.053 1.00 12.56 2118 THR B N 1
ATOM 2056 C CA . THR B 1 92 ? 83.781 -9.659 10.704 1.00 12.72 2118 THR B CA 1
ATOM 2057 C C . THR B 1 92 ? 83.788 -9.355 12.205 1.00 12.48 2118 THR B C 1
ATOM 2058 O O . THR B 1 92 ? 84.524 -8.474 12.656 1.00 12.53 2118 THR B O 1
ATOM 2062 N N . PRO B 1 93 ? 82.942 -10.043 12.992 1.00 12.29 2119 PRO B N 1
ATOM 2063 C CA . PRO B 1 93 ? 82.939 -9.779 14.433 1.00 12.05 2119 PRO B CA 1
ATOM 2064 C C . PRO B 1 93 ? 84.331 -10.050 14.999 1.00 11.86 2119 PRO B C 1
ATOM 2065 O O . PRO B 1 93 ? 84.991 -11.012 14.600 1.00 11.85 2119 PRO B O 1
ATOM 2069 N N . VAL B 1 94 ? 84.773 -9.203 15.921 1.00 11.55 2120 VAL B N 1
ATOM 2070 C CA . VAL B 1 94 ? 86.094 -9.356 16.526 1.00 11.26 2120 VAL B CA 1
ATOM 2071 C C . VAL B 1 94 ? 86.073 -8.858 17.965 1.00 11.04 2120 VAL B C 1
ATOM 2072 O O . VAL B 1 94 ? 85.034 -8.429 18.472 1.00 11.00 2120 VAL B O 1
ATOM 2076 N N . ASN B 1 95 ? 87.231 -8.926 18.616 1.00 10.75 2121 ASN B N 1
ATOM 2077 C CA . ASN B 1 95 ? 87.387 -8.447 19.983 1.00 10.42 2121 ASN B CA 1
ATOM 2078 C C . ASN B 1 95 ? 88.379 -7.289 19.947 1.00 10.17 2121 ASN B C 1
ATOM 2079 O O . ASN B 1 95 ? 89.479 -7.420 19.404 1.00 10.04 2121 ASN B O 1
ATOM 2084 N N . VAL B 1 96 ? 87.985 -6.159 20.522 1.00 9.84 2122 VAL B N 1
ATOM 2085 C CA . VAL B 1 96 ? 88.827 -4.970 20.542 1.00 9.53 2122 VAL B CA 1
ATOM 2086 C C . VAL B 1 96 ? 88.822 -4.362 21.936 1.00 9.44 2122 VAL B C 1
ATOM 2087 O O . VAL B 1 96 ? 87.790 -4.331 22.601 1.00 9.44 2122 VAL B O 1
ATOM 2091 N N . SER B 1 97 ? 89.979 -3.875 22.371 1.00 9.37 2123 SER B N 1
ATOM 2092 C CA . SER B 1 97 ? 90.102 -3.249 23.683 1.00 9.40 2123 SER B CA 1
ATOM 2093 C C . SER B 1 97 ? 90.767 -1.891 23.531 1.00 9.18 2123 SER B C 1
ATOM 2094 O O . SER B 1 97 ? 91.818 -1.782 22.901 1.00 9.24 2123 SER B O 1
ATOM 2097 N N . ILE B 1 98 ? 90.164 -0.860 24.117 1.00 8.99 2124 ILE B N 1
ATOM 2098 C CA . ILE B 1 98 ? 90.704 0.490 24.021 1.00 8.81 2124 ILE B CA 1
ATOM 2099 C C . ILE B 1 98 ? 90.770 1.220 25.359 1.00 8.70 2124 ILE B C 1
ATOM 2100 O O . ILE B 1 98 ? 89.810 1.202 26.122 1.00 8.62 2124 ILE B O 1
ATOM 2105 N N . ALA B 1 99 ? 91.909 1.858 25.625 1.00 8.55 2125 ALA B N 1
ATOM 2106 C CA . ALA B 1 99 ? 92.110 2.670 26.831 1.00 8.38 2125 ALA B CA 1
ATOM 2107 C C . ALA B 1 99 ? 92.457 4.057 26.285 1.00 8.32 2125 ALA B C 1
ATOM 2108 O O . ALA B 1 99 ? 93.054 4.163 25.209 1.00 8.22 2125 ALA B O 1
ATOM 2110 N N . ALA B 1 100 ? 92.095 5.118 27.002 1.00 8.33 2126 ALA B N 1
ATOM 2111 C CA . ALA B 1 100 ? 92.352 6.463 26.494 1.00 8.25 2126 ALA B CA 1
ATOM 2112 C C . ALA B 1 100 ? 92.899 7.480 27.482 1.00 8.18 2126 ALA B C 1
ATOM 2113 O O . ALA B 1 100 ? 92.525 7.489 28.660 1.00 7.95 2126 ALA B O 1
ATOM 2115 N N . ILE B 1 101 ? 93.788 8.337 26.983 1.00 8.14 2127 ILE B N 1
ATOM 2116 C CA . ILE B 1 101 ? 94.368 9.411 27.780 1.00 8.20 2127 ILE B CA 1
ATOM 2117 C C . ILE B 1 101 ? 94.258 10.755 27.057 1.00 8.18 2127 ILE B C 1
ATOM 2118 O O . ILE B 1 101 ? 95.162 11.150 26.310 1.00 8.37 2127 ILE B O 1
ATOM 2123 N N . PRO B 1 102 ? 93.132 11.459 27.234 1.00 8.11 2128 PRO B N 1
ATOM 2124 C CA . PRO B 1 102 ? 93.013 12.761 26.569 1.00 8.17 2128 PRO B CA 1
ATOM 2125 C C . PRO B 1 102 ? 94.071 13.623 27.256 1.00 8.21 2128 PRO B C 1
ATOM 2126 O O . PRO B 1 102 ? 94.360 13.404 28.432 1.00 8.22 2128 PRO B O 1
ATOM 2130 N N . GLN B 1 103 ? 94.644 14.588 26.547 1.00 8.32 2129 GLN B N 1
ATOM 2131 C CA . GLN B 1 103 ? 95.663 15.459 27.130 1.00 8.40 2129 GLN B CA 1
ATOM 2132 C C . GLN B 1 103 ? 95.337 16.933 26.916 1.00 8.48 2129 GLN B C 1
ATOM 2133 O O . GLN B 1 103 ? 94.733 17.305 25.904 1.00 8.38 2129 GLN B O 1
ATOM 2139 N N . SER B 1 104 ? 95.725 17.768 27.875 1.00 8.60 2130 SER B N 1
ATOM 2140 C CA . SER B 1 104 ? 95.503 19.209 27.765 1.00 8.81 2130 SER B CA 1
ATOM 2141 C C . SER B 1 104 ? 96.829 19.890 28.073 1.00 8.99 2130 SER B C 1
ATOM 2142 O O . SER B 1 104 ? 97.783 19.235 28.498 1.00 8.96 2130 SER B O 1
ATOM 2145 N N . SER B 1 105 ? 96.896 21.203 27.870 1.00 9.24 2131 SER B N 1
ATOM 2146 C CA . SER B 1 105 ? 98.139 21.921 28.115 1.00 9.48 2131 SER B CA 1
ATOM 2147 C C . SER B 1 105 ? 98.667 21.794 29.547 1.00 9.38 2131 SER B C 1
ATOM 2148 O O . SER B 1 105 ? 99.880 21.725 29.743 1.00 9.42 2131 SER B O 1
ATOM 2151 N N . THR B 1 106 ? 97.779 21.765 30.541 1.00 9.11 2132 THR B N 1
ATOM 2152 C CA . THR B 1 106 ? 98.227 21.650 31.935 1.00 8.93 2132 THR B CA 1
ATOM 2153 C C . THR B 1 106 ? 98.029 20.255 32.531 1.00 8.79 2132 THR B C 1
ATOM 2154 O O . THR B 1 106 ? 98.449 19.985 33.660 1.00 8.73 2132 THR B O 1
ATOM 2158 N N . HIS B 1 107 ? 97.389 19.370 31.773 1.00 8.63 2133 HIS B N 1
ATOM 2159 C CA . HIS B 1 107 ? 97.148 18.001 32.226 1.00 8.45 2133 HIS B CA 1
ATOM 2160 C C . HIS B 1 107 ? 97.656 17.052 31.144 1.00 8.48 2133 HIS B C 1
ATOM 2161 O O . HIS B 1 107 ? 96.882 16.517 30.349 1.00 8.36 2133 HIS B O 1
ATOM 2168 N N . GLY B 1 108 ? 98.967 16.839 31.132 1.00 8.54 2134 GLY B N 1
ATOM 2169 C CA . GLY B 1 108 ? 99.566 15.993 30.118 1.00 8.71 2134 GLY B CA 1
ATOM 2170 C C . GLY B 1 108 ? 99.522 14.493 30.308 1.00 8.81 2134 GLY B C 1
ATOM 2171 O O . GLY B 1 108 ? 99.801 13.754 29.355 1.00 8.89 2134 GLY B O 1
ATOM 2172 N N . TRP B 1 109 ? 99.177 14.020 31.503 1.00 8.80 2135 TRP B N 1
ATOM 2173 C CA . TRP B 1 109 ? 99.154 12.579 31.719 1.00 8.68 2135 TRP B CA 1
ATOM 2174 C C . TRP B 1 109 ? 98.345 12.087 32.909 1.00 8.81 2135 TRP B C 1
ATOM 2175 O O . TRP B 1 109 ? 98.285 12.734 33.955 1.00 8.85 2135 TRP B O 1
ATOM 2186 N N . GLY B 1 110 ? 97.749 10.912 32.722 1.00 8.81 2136 GLY B N 1
ATOM 2187 C CA . GLY B 1 110 ? 96.968 10.254 33.750 1.00 8.76 2136 GLY B CA 1
ATOM 2188 C C . GLY B 1 110 ? 96.819 8.800 33.330 1.00 8.78 2136 GLY B C 1
ATOM 2189 O O . GLY B 1 110 ? 96.400 8.533 32.205 1.00 8.73 2136 GLY B O 1
ATOM 2190 N N . ASN B 1 111 ? 97.175 7.863 34.205 1.00 8.76 2137 ASN B N 1
ATOM 2191 C CA . ASN B 1 111 ? 97.053 6.441 33.881 1.00 8.79 2137 ASN B CA 1
ATOM 2192 C C . ASN B 1 111 ? 95.582 6.041 33.760 1.00 8.94 2137 ASN B C 1
ATOM 2193 O O . ASN B 1 111 ? 94.788 6.302 34.668 1.00 8.86 2137 ASN B O 1
ATOM 2198 N N . PRO B 1 112 ? 95.198 5.403 32.644 1.00 8.94 2138 PRO B N 1
ATOM 2199 C CA . PRO B 1 112 ? 93.794 5.004 32.526 1.00 9.08 2138 PRO B CA 1
ATOM 2200 C C . PRO B 1 112 ? 93.518 3.971 33.621 1.00 9.28 2138 PRO B C 1
ATOM 2201 O O . PRO B 1 112 ? 94.395 3.179 33.966 1.00 9.28 2138 PRO B O 1
ATOM 2205 N N . THR B 1 113 ? 92.313 3.993 34.172 1.00 9.43 2139 THR B N 1
ATOM 2206 C CA . THR B 1 113 ? 91.945 3.050 35.218 1.00 9.73 2139 THR B CA 1
ATOM 2207 C C . THR B 1 113 ? 91.649 1.692 34.601 1.00 9.67 2139 THR B C 1
ATOM 2208 O O . THR B 1 113 ? 91.963 0.654 35.181 1.00 9.75 2139 THR B O 1
ATOM 2212 N N . ARG B 1 114 ? 91.047 1.704 33.415 1.00 9.60 2140 ARG B N 1
ATOM 2213 C CA . ARG B 1 114 ? 90.718 0.460 32.737 1.00 9.64 2140 ARG B CA 1
ATOM 2214 C C . ARG B 1 114 ? 90.479 0.661 31.251 1.00 9.47 2140 ARG B C 1
ATOM 2215 O O . ARG B 1 114 ? 90.148 1.763 30.794 1.00 9.51 2140 ARG B O 1
ATOM 2223 N N . ALA B 1 115 ? 90.658 -0.420 30.503 1.00 9.28 2141 ALA B N 1
ATOM 2224 C CA . ALA B 1 115 ? 90.408 -0.407 29.075 1.00 9.24 2141 ALA B CA 1
ATOM 2225 C C . ALA B 1 115 ? 88.964 -0.883 28.944 1.00 9.22 2141 ALA B C 1
ATOM 2226 O O . ALA B 1 115 ? 88.463 -1.613 29.808 1.00 9.15 2141 ALA B O 1
ATOM 2228 N N . ILE B 1 116 ? 88.294 -0.443 27.884 1.00 9.22 2142 ILE B N 1
ATOM 2229 C CA . ILE B 1 116 ? 86.911 -0.827 27.623 1.00 9.32 2142 ILE B CA 1
ATOM 2230 C C . ILE B 1 116 ? 86.949 -1.819 26.466 1.00 9.40 2142 ILE B C 1
ATOM 2231 O O . ILE B 1 116 ? 87.655 -1.595 25.482 1.00 9.28 2142 ILE B O 1
ATOM 2236 N N . ARG B 1 117 ? 86.214 -2.923 26.584 1.00 9.46 2143 ARG B N 1
ATOM 2237 C CA . ARG B 1 117 ? 86.216 -3.927 25.523 1.00 9.61 2143 ARG B CA 1
ATOM 2238 C C . ARG B 1 117 ? 84.902 -4.057 24.778 1.00 9.67 2143 ARG B C 1
ATOM 2239 O O . ARG B 1 117 ? 83.829 -3.833 25.331 1.00 9.58 2143 ARG B O 1
ATOM 2247 N N . VAL B 1 118 ? 85.008 -4.409 23.504 1.00 9.84 2144 VAL B N 1
ATOM 2248 C CA . VAL B 1 118 ? 83.841 -4.700 22.694 1.00 10.05 2144 VAL B CA 1
ATOM 2249 C C . VAL B 1 118 ? 84.189 -6.088 22.187 1.00 10.35 2144 VAL B C 1
ATOM 2250 O O . VAL B 1 118 ? 85.248 -6.297 21.584 1.00 10.28 2144 VAL B O 1
ATOM 2254 N N . TRP B 1 119 ? 83.329 -7.054 22.485 1.00 10.66 2145 TRP B N 1
ATOM 2255 C CA . TRP B 1 119 ? 83.578 -8.417 22.055 1.00 11.01 2145 TRP B CA 1
ATOM 2256 C C . TRP B 1 119 ? 82.789 -8.709 20.787 1.00 11.23 2145 TRP B C 1
ATOM 2257 O O . TRP B 1 119 ? 81.998 -7.877 20.332 1.00 11.27 2145 TRP B O 1
ATOM 2268 N N . THR B 1 120 ? 83.007 -9.890 20.219 1.00 11.50 2146 THR B N 1
ATOM 2269 C CA . THR B 1 120 ? 82.328 -10.278 18.989 1.00 11.77 2146 THR B CA 1
ATOM 2270 C C . THR B 1 120 ? 80.819 -10.079 19.035 1.00 11.99 2146 THR B C 1
ATOM 2271 O O . THR B 1 120 ? 80.225 -9.668 18.044 1.00 12.07 2146 THR B O 1
ATOM 2275 N N . ASN B 1 121 ? 80.205 -10.366 20.180 1.00 12.27 2147 ASN B N 1
ATOM 2276 C CA . ASN B 1 121 ? 78.756 -10.235 20.321 1.00 12.54 2147 ASN B CA 1
ATOM 2277 C C . ASN B 1 121 ? 78.271 -8.788 20.350 1.00 12.45 2147 ASN B C 1
ATOM 2278 O O . ASN B 1 121 ? 77.068 -8.533 20.295 1.00 12.57 2147 ASN B O 1
ATOM 2283 N N . ASN B 1 122 ? 79.205 -7.842 20.436 1.00 12.26 2148 ASN B N 1
ATOM 2284 C CA . ASN B 1 122 ? 78.840 -6.429 20.446 1.00 12.04 2148 ASN B CA 1
ATOM 2285 C C . ASN B 1 122 ? 78.864 -5.876 19.028 1.00 11.81 2148 ASN B C 1
ATOM 2286 O O . ASN B 1 122 ? 78.424 -4.753 18.787 1.00 11.86 2148 ASN B O 1
ATOM 2291 N N . PHE B 1 123 ? 79.384 -6.663 18.091 1.00 11.46 2149 PHE B N 1
ATOM 2292 C CA . PHE B 1 123 ? 79.443 -6.228 16.702 1.00 11.11 2149 PHE B CA 1
ATOM 2293 C C . PHE B 1 123 ? 78.153 -6.551 15.963 1.00 11.01 2149 PHE B C 1
ATOM 2294 O O . PHE B 1 123 ? 77.622 -7.660 16.054 1.00 11.14 2149 PHE B O 1
ATOM 2302 N N . VAL B 1 124 ? 77.663 -5.563 15.227 1.00 10.66 2150 VAL B N 1
ATOM 2303 C CA . VAL B 1 124 ? 76.413 -5.684 14.489 1.00 10.44 2150 VAL B CA 1
ATOM 2304 C C . VAL B 1 124 ? 76.652 -5.569 12.993 1.00 10.25 2150 VAL B C 1
ATOM 2305 O O . VAL B 1 124 ? 77.358 -4.666 12.544 1.00 9.96 2150 VAL B O 1
ATOM 2309 N N . ALA B 1 125 ? 76.076 -6.493 12.227 1.00 10.12 2151 ALA B N 1
ATOM 2310 C CA . ALA B 1 125 ? 76.224 -6.475 10.776 1.00 10.16 2151 ALA B CA 1
ATOM 2311 C C . ALA B 1 125 ? 75.587 -5.201 10.225 1.00 10.24 2151 ALA B C 1
ATOM 2312 O O . ALA B 1 125 ? 74.448 -4.870 10.569 1.00 10.09 2151 ALA B O 1
ATOM 2314 N N . GLN B 1 126 ? 76.323 -4.499 9.366 1.00 10.37 2152 GLN B N 1
ATOM 2315 C CA . GLN B 1 126 ? 75.857 -3.251 8.765 1.00 10.61 2152 GLN B CA 1
ATOM 2316 C C . GLN B 1 126 ? 75.455 -3.440 7.307 1.00 10.80 2152 GLN B C 1
ATOM 2317 O O . GLN B 1 126 ? 75.831 -4.426 6.676 1.00 10.88 2152 GLN B O 1
ATOM 2323 N N . THR B 1 127 ? 74.703 -2.483 6.773 1.00 10.97 2153 THR B N 1
ATOM 2324 C CA . THR B 1 127 ? 74.260 -2.554 5.382 1.00 11.11 2153 THR B CA 1
ATOM 2325 C C . THR B 1 127 ? 75.428 -2.630 4.392 1.00 11.24 2153 THR B C 1
ATOM 2326 O O . THR B 1 127 ? 75.307 -3.253 3.337 1.00 11.26 2153 THR B O 1
ATOM 2330 N N . ASP B 1 128 ? 76.560 -2.016 4.727 1.00 11.43 2154 ASP B N 1
ATOM 2331 C CA . ASP B 1 128 ? 77.706 -2.044 3.819 1.00 11.64 2154 ASP B CA 1
ATOM 2332 C C . ASP B 1 128 ? 78.537 -3.325 3.898 1.00 11.68 2154 ASP B C 1
ATOM 2333 O O . ASP B 1 128 ? 79.604 -3.415 3.287 1.00 11.74 2154 ASP B O 1
ATOM 2338 N N . GLY B 1 129 ? 78.055 -4.311 4.649 1.00 11.68 2155 GLY B N 1
ATOM 2339 C CA . GLY B 1 129 ? 78.773 -5.570 4.759 1.00 11.66 2155 GLY B CA 1
ATOM 2340 C C . GLY B 1 129 ? 79.777 -5.674 5.896 1.00 11.57 2155 GLY B C 1
ATOM 2341 O O . GLY B 1 129 ? 80.302 -6.753 6.170 1.00 11.66 2155 GLY B O 1
ATOM 2342 N N . THR B 1 130 ? 80.063 -4.562 6.559 1.00 11.45 2156 THR B N 1
ATOM 2343 C CA . THR B 1 130 ? 81.012 -4.593 7.667 1.00 11.21 2156 THR B CA 1
ATOM 2344 C C . THR B 1 130 ? 80.251 -4.862 8.955 1.00 11.15 2156 THR B C 1
ATOM 2345 O O . THR B 1 130 ? 79.022 -4.963 8.946 1.00 11.00 2156 THR B O 1
ATOM 2349 N N . TYR B 1 131 ? 80.993 -4.991 10.050 1.00 10.99 2157 TYR B N 1
ATOM 2350 C CA . TYR B 1 131 ? 80.412 -5.198 11.372 1.00 10.98 2157 TYR B CA 1
ATOM 2351 C C . TYR B 1 131 ? 80.892 -4.048 12.234 1.00 10.88 2157 TYR B C 1
ATOM 2352 O O . TYR B 1 131 ? 82.072 -3.698 12.203 1.00 10.72 2157 TYR B O 1
ATOM 2361 N N . LYS B 1 132 ? 79.982 -3.463 13.007 1.00 10.73 2158 LYS B N 1
ATOM 2362 C CA . LYS B 1 132 ? 80.340 -2.326 13.844 1.00 10.71 2158 LYS B CA 1
ATOM 2363 C C . LYS B 1 132 ? 79.866 -2.461 15.280 1.00 10.65 2158 LYS B C 1
ATOM 2364 O O . LYS B 1 132 ? 78.778 -2.977 15.550 1.00 10.54 2158 LYS B O 1
ATOM 2370 N N . ALA B 1 133 ? 80.694 -1.977 16.197 1.00 10.60 2159 ALA B N 1
ATOM 2371 C CA . ALA B 1 133 ? 80.378 -1.990 17.613 1.00 10.62 2159 ALA B CA 1
ATOM 2372 C C . ALA B 1 133 ? 80.645 -0.581 18.119 1.00 10.77 2159 ALA B C 1
ATOM 2373 O O . ALA B 1 133 ? 81.486 0.129 17.570 1.00 10.85 2159 ALA B O 1
ATOM 2375 N N . THR B 1 134 ? 79.919 -0.164 19.147 1.00 10.79 2160 THR B N 1
ATOM 2376 C CA . THR B 1 134 ? 80.141 1.158 19.714 1.00 10.84 2160 THR B CA 1
ATOM 2377 C C . THR B 1 134 ? 80.914 0.965 21.007 1.00 10.66 2160 THR B C 1
ATOM 2378 O O . THR B 1 134 ? 80.535 0.141 21.838 1.00 10.59 2160 THR B O 1
ATOM 2382 N N . LEU B 1 135 ? 82.002 1.714 21.165 1.00 10.44 2161 LEU B N 1
ATOM 2383 C CA . LEU B 1 135 ? 82.833 1.617 22.361 1.00 10.38 2161 LEU B CA 1
ATOM 2384 C C . LEU B 1 135 ? 82.827 2.953 23.088 1.00 10.35 2161 LEU B C 1
ATOM 2385 O O . LEU B 1 135 ? 83.095 3.995 22.494 1.00 10.35 2161 LEU B O 1
ATOM 2390 N N . THR B 1 136 ? 82.518 2.917 24.379 1.00 10.37 2162 THR B N 1
ATOM 2391 C CA . THR B 1 136 ? 82.448 4.138 25.166 1.00 10.39 2162 THR B CA 1
ATOM 2392 C C . THR B 1 136 ? 83.340 4.146 26.395 1.00 10.37 2162 THR B C 1
ATOM 2393 O O . THR B 1 136 ? 83.294 3.230 27.216 1.00 10.29 2162 THR B O 1
ATOM 2397 N N . ILE B 1 137 ? 84.145 5.197 26.509 1.00 10.40 2163 ILE B N 1
ATOM 2398 C CA . ILE B 1 137 ? 85.044 5.376 27.642 1.00 10.49 2163 ILE B CA 1
ATOM 2399 C C . ILE B 1 137 ? 84.542 6.598 28.404 1.00 10.62 2163 ILE B C 1
ATOM 2400 O O . ILE B 1 137 ? 84.338 7.668 27.821 1.00 10.70 2163 ILE B O 1
ATOM 2405 N N . SER B 1 138 ? 84.329 6.445 29.703 1.00 10.68 2164 SER B N 1
ATOM 2406 C CA . SER B 1 138 ? 83.831 7.556 30.499 1.00 10.74 2164 SER B CA 1
ATOM 2407 C C . SER B 1 138 ? 84.938 8.174 31.343 1.00 10.61 2164 SER B C 1
ATOM 2408 O O . SER B 1 138 ? 86.049 7.649 31.417 1.00 10.40 2164 SER B O 1
ATOM 2411 N N . THR B 1 139 ? 84.618 9.292 31.983 1.00 10.56 2165 THR B N 1
ATOM 2412 C CA . THR B 1 139 ? 85.576 9.976 32.833 1.00 10.59 2165 THR B CA 1
ATOM 2413 C C . THR B 1 139 ? 85.939 9.082 34.012 1.00 10.78 2165 THR B C 1
ATOM 2414 O O . THR B 1 139 ? 86.919 9.335 34.706 1.00 10.81 2165 THR B O 1
ATOM 2418 N N . ASN B 1 140 ? 85.142 8.039 34.232 1.00 10.91 2166 ASN B N 1
ATOM 2419 C CA . ASN B 1 140 ? 85.396 7.106 35.324 1.00 11.05 2166 ASN B CA 1
ATOM 2420 C C . ASN B 1 140 ? 86.449 6.067 34.937 1.00 10.90 2166 ASN B C 1
ATOM 2421 O O . ASN B 1 140 ? 86.980 5.356 35.793 1.00 10.83 2166 ASN B O 1
ATOM 2426 N N . ASP B 1 141 ? 86.751 5.986 33.645 1.00 10.77 2167 ASP B N 1
ATOM 2427 C CA . ASP B 1 141 ? 87.733 5.029 33.141 1.00 10.73 2167 ASP B CA 1
ATOM 2428 C C . ASP B 1 141 ? 89.096 5.674 32.908 1.00 10.70 2167 ASP B C 1
ATOM 2429 O O . ASP B 1 141 ? 90.103 4.979 32.764 1.00 10.74 2167 ASP B O 1
ATOM 2434 N N . SER B 1 142 ? 89.125 7.001 32.872 1.00 10.58 2168 SER B N 1
ATOM 2435 C CA . SER B 1 142 ? 90.361 7.730 32.615 1.00 10.50 2168 SER B CA 1
ATOM 2436 C C . SER B 1 142 ? 90.447 8.974 33.493 1.00 10.39 2168 SER B C 1
ATOM 2437 O O . SER B 1 142 ? 89.807 9.986 33.213 1.00 10.33 2168 SER B O 1
ATOM 2440 N N . PRO B 1 143 ? 91.259 8.919 34.565 1.00 10.38 2169 PRO B N 1
ATOM 2441 C CA . PRO B 1 143 ? 91.400 10.062 35.469 1.00 10.23 2169 PRO B CA 1
ATOM 2442 C C . PRO B 1 143 ? 91.789 11.385 34.817 1.00 10.05 2169 PRO B C 1
ATOM 2443 O O . PRO B 1 143 ? 91.307 12.437 35.234 1.00 10.11 2169 PRO B O 1
ATOM 2447 N N . ASN B 1 144 ? 92.648 11.351 33.799 1.00 9.84 2170 ASN B N 1
ATOM 2448 C CA . ASN B 1 144 ? 93.042 12.601 33.155 1.00 9.47 2170 ASN B CA 1
ATOM 2449 C C . ASN B 1 144 ? 91.862 13.166 32.366 1.00 9.36 2170 ASN B C 1
ATOM 2450 O O . ASN B 1 144 ? 91.702 14.379 32.271 1.00 9.18 2170 ASN B O 1
ATOM 2455 N N . PHE B 1 145 ? 91.038 12.283 31.803 1.00 9.15 2171 PHE B N 1
ATOM 2456 C CA . PHE B 1 145 ? 89.840 12.705 31.076 1.00 8.98 2171 PHE B CA 1
ATOM 2457 C C . PHE B 1 145 ? 88.927 13.416 32.090 1.00 8.99 2171 PHE B C 1
ATOM 2458 O O . PHE B 1 145 ? 88.393 14.491 31.817 1.00 8.84 2171 PHE B O 1
ATOM 2466 N N . ASN B 1 146 ? 88.767 12.824 33.271 1.00 8.94 2172 ASN B N 1
ATOM 2467 C CA . ASN B 1 146 ? 87.928 13.423 34.314 1.00 9.01 2172 ASN B CA 1
ATOM 2468 C C . ASN B 1 146 ? 88.449 14.792 34.753 1.00 9.03 2172 ASN B C 1
ATOM 2469 O O . ASN B 1 146 ? 87.684 15.750 34.883 1.00 9.01 2172 ASN B O 1
ATOM 2474 N N . THR B 1 147 ? 89.754 14.873 34.990 1.00 8.96 2173 THR B N 1
ATOM 2475 C CA . THR B 1 147 ? 90.383 16.114 35.423 1.00 8.94 2173 THR B CA 1
ATOM 2476 C C . THR B 1 147 ? 90.193 17.250 34.413 1.00 8.89 2173 THR B C 1
ATOM 2477 O O . THR B 1 147 ? 89.836 18.368 34.783 1.00 8.92 2173 THR B O 1
ATOM 2481 N N . ILE B 1 148 ? 90.419 16.958 33.136 1.00 8.74 2174 ILE B N 1
ATOM 2482 C CA . ILE B 1 148 ? 90.268 17.975 32.097 1.00 8.68 2174 ILE B CA 1
ATOM 2483 C C . ILE B 1 148 ? 88.808 18.391 31.927 1.00 8.66 2174 ILE B C 1
ATOM 2484 O O . ILE B 1 148 ? 88.498 19.578 31.833 1.00 8.59 2174 ILE B O 1
ATOM 2489 N N . ALA B 1 149 ? 87.912 17.409 31.903 1.00 8.69 2175 ALA B N 1
ATOM 2490 C CA . ALA B 1 149 ? 86.486 17.677 31.726 1.00 8.82 2175 ALA B CA 1
ATOM 2491 C C . ALA B 1 149 ? 85.855 18.476 32.872 1.00 8.95 2175 ALA B C 1
ATOM 2492 O O . ALA B 1 149 ? 84.814 19.112 32.694 1.00 9.11 2175 ALA B O 1
ATOM 2494 N N . THR B 1 150 ? 86.476 18.447 34.047 1.00 9.07 2176 THR B N 1
ATOM 2495 C CA . THR B 1 150 ? 85.936 19.172 35.198 1.00 9.06 2176 THR B CA 1
ATOM 2496 C C . THR B 1 150 ? 86.774 20.380 35.605 1.00 9.11 2176 THR B C 1
ATOM 2497 O O . THR B 1 150 ? 86.512 21.003 36.636 1.00 9.15 2176 THR B O 1
ATOM 2501 N N . ASP B 1 151 ? 87.767 20.724 34.791 1.00 9.10 2177 ASP B N 1
ATOM 2502 C CA . ASP B 1 151 ? 88.637 21.849 35.109 1.00 9.11 2177 ASP B CA 1
ATOM 2503 C C . ASP B 1 151 ? 88.240 23.141 34.403 1.00 9.07 2177 ASP B C 1
ATOM 2504 O O . ASP B 1 151 ? 88.443 23.291 33.200 1.00 9.23 2177 ASP B O 1
ATOM 2509 N N . ALA B 1 152 ? 87.686 24.081 35.161 1.00 9.08 2178 ALA B N 1
ATOM 2510 C CA . ALA B 1 152 ? 87.262 25.357 34.594 1.00 9.02 2178 ALA B CA 1
ATOM 2511 C C . ALA B 1 152 ? 88.441 26.209 34.123 1.00 9.00 2178 ALA B C 1
ATOM 2512 O O . ALA B 1 152 ? 88.251 27.171 33.376 1.00 9.32 2178 ALA B O 1
ATOM 2514 N N . ALA B 1 153 ? 89.652 25.867 34.555 1.00 8.85 2179 ALA B N 1
ATOM 2515 C CA . ALA B 1 153 ? 90.831 26.634 34.157 1.00 8.79 2179 ALA B CA 1
ATOM 2516 C C . ALA B 1 153 ? 91.529 26.062 32.927 1.00 8.76 2179 ALA B C 1
ATOM 2517 O O . ALA B 1 153 ? 92.305 26.759 32.269 1.00 8.82 2179 ALA B O 1
ATOM 2519 N N . ASP B 1 154 ? 91.264 24.794 32.626 1.00 8.74 2180 ASP B N 1
ATOM 2520 C CA . ASP B 1 154 ? 91.872 24.142 31.468 1.00 8.68 2180 ASP B CA 1
ATOM 2521 C C . ASP B 1 154 ? 91.100 22.885 31.078 1.00 8.60 2180 ASP B C 1
ATOM 2522 O O . ASP B 1 154 ? 91.422 21.784 31.516 1.00 8.55 2180 ASP B O 1
ATOM 2527 N N . SER B 1 155 ? 90.090 23.063 30.231 1.00 8.48 2181 SER B N 1
ATOM 2528 C CA . SER B 1 155 ? 89.247 21.960 29.789 1.00 8.42 2181 SER B CA 1
ATOM 2529 C C . SER B 1 155 ? 89.390 21.698 28.299 1.00 8.53 2181 SER B C 1
ATOM 2530 O O . SER B 1 155 ? 88.491 21.119 27.684 1.00 8.51 2181 SER B O 1
ATOM 2533 N N . VAL B 1 156 ? 90.510 22.122 27.723 1.00 8.56 2182 VAL B N 1
ATOM 2534 C CA . VAL B 1 156 ? 90.739 21.952 26.293 1.00 8.66 2182 VAL B CA 1
ATOM 2535 C C . VAL B 1 156 ? 91.689 20.807 25.953 1.00 8.65 2182 VAL B C 1
ATOM 2536 O O . VAL B 1 156 ? 92.864 20.835 26.311 1.00 8.70 2182 VAL B O 1
ATOM 2540 N N . VAL B 1 157 ? 91.170 19.798 25.258 1.00 8.71 2183 VAL B N 1
ATOM 2541 C CA . VAL B 1 157 ? 91.989 18.659 24.860 1.00 8.74 2183 VAL B CA 1
ATOM 2542 C C . VAL B 1 157 ? 92.844 19.072 23.663 1.00 8.79 2183 VAL B C 1
ATOM 2543 O O . VAL B 1 157 ? 92.321 19.575 22.664 1.00 8.72 2183 VAL B O 1
ATOM 2547 N N . THR B 1 158 ? 94.157 18.871 23.777 1.00 8.82 2184 THR B N 1
ATOM 2548 C CA . THR B 1 158 ? 95.089 19.243 22.715 1.00 8.97 2184 THR B CA 1
ATOM 2549 C C . THR B 1 158 ? 95.792 18.056 22.065 1.00 8.93 2184 THR B C 1
ATOM 2550 O O . THR B 1 158 ? 96.508 18.216 21.075 1.00 8.95 2184 THR B O 1
ATOM 2554 N N . ASN B 1 159 ? 95.599 16.871 22.633 1.00 8.82 2185 ASN B N 1
ATOM 2555 C CA . ASN B 1 159 ? 96.187 15.653 22.086 1.00 8.80 2185 ASN B CA 1
ATOM 2556 C C . ASN B 1 159 ? 95.498 14.482 22.773 1.00 8.87 2185 ASN B C 1
ATOM 2557 O O . ASN B 1 159 ? 94.696 14.674 23.686 1.00 8.57 2185 ASN B O 1
ATOM 2570 N N . ILE B 1 161 ? 96.040 9.961 23.571 1.00 8.53 2187 ILE B N 1
ATOM 2571 C CA . ILE B 1 161 ? 96.722 8.696 23.409 1.00 8.25 2187 ILE B CA 1
ATOM 2572 C C . ILE B 1 161 ? 95.699 7.582 23.557 1.00 7.98 2187 ILE B C 1
ATOM 2573 O O . ILE B 1 161 ? 94.908 7.578 24.497 1.00 7.87 2187 ILE B O 1
ATOM 2578 N N . LEU B 1 162 ? 95.707 6.645 22.618 1.00 7.74 2188 LEU B N 1
ATOM 2579 C CA . LEU B 1 162 ? 94.806 5.507 22.687 1.00 7.64 2188 LEU B CA 1
ATOM 2580 C C . LEU B 1 162 ? 95.634 4.232 22.725 1.00 7.59 2188 LEU B C 1
ATOM 2581 O O . LEU B 1 162 ? 96.594 4.091 21.964 1.00 7.49 2188 LEU B O 1
ATOM 2586 N N . PHE B 1 163 ? 95.275 3.326 23.632 1.00 7.49 2189 PHE B N 1
ATOM 2587 C CA . PHE B 1 163 ? 95.936 2.028 23.754 1.00 7.49 2189 PHE B CA 1
ATOM 2588 C C . PHE B 1 163 ? 94.985 1.103 23.005 1.00 7.73 2189 PHE B C 1
ATOM 2589 O O . PHE B 1 163 ? 93.817 0.992 23.371 1.00 7.69 2189 PHE B O 1
ATOM 2597 N N . VAL B 1 164 ? 95.470 0.444 21.958 1.00 7.93 2190 VAL B N 1
ATOM 2598 C CA . VAL B 1 164 ? 94.591 -0.402 21.155 1.00 8.11 2190 VAL B CA 1
ATOM 2599 C C . VAL B 1 164 ? 94.994 -1.868 21.065 1.00 8.33 2190 VAL B C 1
ATOM 2600 O O . VAL B 1 164 ? 96.091 -2.200 20.612 1.00 8.29 2190 VAL B O 1
ATOM 2604 N N . GLY B 1 165 ? 94.087 -2.743 21.494 1.00 8.57 2191 GLY B N 1
ATOM 2605 C CA . GLY B 1 165 ? 94.343 -4.168 21.436 1.00 8.85 2191 GLY B CA 1
ATOM 2606 C C . GLY B 1 165 ? 93.225 -4.871 20.683 1.00 9.09 2191 GLY B C 1
ATOM 2607 O O . GLY B 1 165 ? 92.059 -4.482 20.783 1.00 9.04 2191 GLY B O 1
ATOM 2608 N N . SER B 1 166 ? 93.577 -5.902 19.921 1.00 9.30 2192 SER B N 1
ATOM 2609 C CA . SER B 1 166 ? 92.586 -6.656 19.165 1.00 9.60 2192 SER B CA 1
ATOM 2610 C C . SER B 1 166 ? 93.122 -8.004 18.723 1.00 9.88 2192 SER B C 1
ATOM 2611 O O . SER B 1 166 ? 94.334 -8.194 18.604 1.00 9.84 2192 SER B O 1
ATOM 2614 N N . ASN B 1 167 ? 92.205 -8.932 18.474 1.00 10.22 2193 ASN B N 1
ATOM 2615 C CA . ASN B 1 167 ? 92.573 -10.263 18.011 1.00 10.66 2193 ASN B CA 1
ATOM 2616 C C . ASN B 1 167 ? 92.464 -10.288 16.487 1.00 10.86 2193 ASN B C 1
ATOM 2617 O O . ASN B 1 167 ? 92.562 -11.345 15.860 1.00 10.99 2193 ASN B O 1
ATOM 2622 N N . SER B 1 168 ? 92.267 -9.112 15.896 1.00 10.94 2194 SER B N 1
ATOM 2623 C CA . SER B 1 168 ? 92.148 -8.982 14.446 1.00 11.05 2194 SER B CA 1
ATOM 2624 C C . SER B 1 168 ? 93.231 -8.086 13.846 1.00 11.16 2194 SER B C 1
ATOM 2625 O O . SER B 1 168 ? 93.623 -7.083 14.449 1.00 11.22 2194 SER B O 1
ATOM 2628 N N . ASP B 1 169 ? 93.696 -8.441 12.650 1.00 11.18 2195 ASP B N 1
ATOM 2629 C CA . ASP B 1 169 ? 94.717 -7.655 11.960 1.00 11.26 2195 ASP B CA 1
ATOM 2630 C C . ASP B 1 169 ? 94.092 -6.586 11.076 1.00 11.17 2195 ASP B C 1
ATOM 2631 O O . ASP B 1 169 ? 94.779 -5.950 10.269 1.00 11.24 2195 ASP B O 1
ATOM 2636 N N . ASN B 1 170 ? 92.788 -6.385 11.227 1.00 11.04 2196 ASN B N 1
ATOM 2637 C CA . ASN B 1 170 ? 92.087 -5.394 10.428 1.00 10.85 2196 ASN B CA 1
ATOM 2638 C C . ASN B 1 170 ? 90.868 -4.837 11.147 1.00 10.59 2196 ASN B C 1
ATOM 2639 O O . ASN B 1 170 ? 89.812 -5.465 11.177 1.00 10.53 2196 ASN B O 1
ATOM 2644 N N . ILE B 1 171 ? 91.032 -3.661 11.739 1.00 10.34 2197 ILE B N 1
ATOM 2645 C CA . ILE B 1 171 ? 89.936 -2.989 12.417 1.00 10.11 2197 ILE B CA 1
ATOM 2646 C C . ILE B 1 171 ? 90.046 -1.514 12.074 1.00 9.95 2197 ILE B C 1
ATOM 2647 O O . ILE B 1 171 ? 91.080 -1.053 11.587 1.00 9.91 2197 ILE B O 1
ATOM 2652 N N . SER B 1 172 ? 88.977 -0.771 12.314 1.00 9.70 2198 SER B N 1
ATOM 2653 C CA . SER B 1 172 ? 88.993 0.656 12.040 1.00 9.50 2198 SER B CA 1
ATOM 2654 C C . SER B 1 172 ? 88.241 1.395 13.135 1.00 9.39 2198 SER B C 1
ATOM 2655 O O . SER B 1 172 ? 87.336 0.842 13.767 1.00 9.31 2198 SER B O 1
ATOM 2658 N N . LEU B 1 173 ? 88.639 2.640 13.369 1.00 9.22 2199 LEU B N 1
ATOM 2659 C CA . LEU B 1 173 ? 87.995 3.490 14.354 1.00 9.15 2199 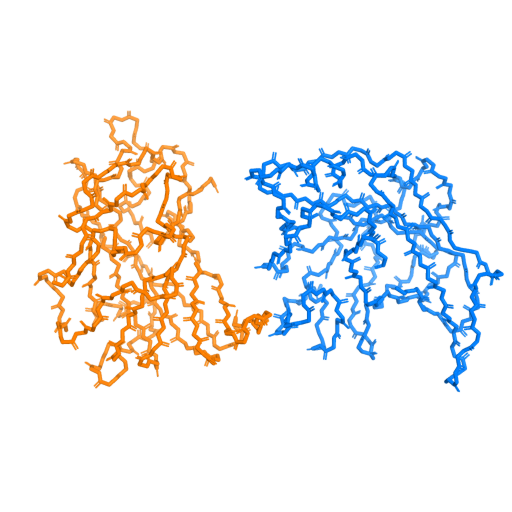LEU B CA 1
ATOM 2660 C C . LEU B 1 173 ? 87.379 4.640 13.570 1.00 9.10 2199 LEU B C 1
ATOM 2661 O O . LEU B 1 173 ? 87.964 5.117 12.603 1.00 9.06 2199 LEU B O 1
ATOM 2666 N N . ASP B 1 174 ? 86.195 5.081 13.973 1.00 9.08 2200 ASP B N 1
ATOM 2667 C CA . ASP B 1 174 ? 85.558 6.185 13.278 1.00 9.08 2200 ASP B CA 1
ATOM 2668 C C . ASP B 1 174 ? 84.704 6.963 14.263 1.00 9.07 2200 ASP B C 1
ATOM 2669 O O . ASP B 1 174 ? 84.326 6.450 15.313 1.00 8.94 2200 ASP B O 1
ATOM 2674 N N . ASN B 1 175 ? 84.435 8.218 13.925 1.00 8.97 2201 ASN B N 1
ATOM 2675 C CA . ASN B 1 175 ? 83.608 9.083 14.749 1.00 8.98 2201 ASN B CA 1
ATOM 2676 C C . ASN B 1 175 ? 83.996 9.114 16.223 1.00 8.92 2201 ASN B C 1
ATOM 2677 O O . ASN B 1 175 ? 83.161 8.890 17.104 1.00 8.91 2201 ASN B O 1
ATOM 2682 N N . ILE B 1 176 ? 85.268 9.395 16.487 1.00 8.86 2202 ILE B N 1
ATOM 2683 C CA . ILE B 1 176 ? 85.763 9.484 17.853 1.00 8.76 2202 ILE B CA 1
ATOM 2684 C C . ILE B 1 176 ? 85.319 10.860 18.350 1.00 8.93 2202 ILE B C 1
ATOM 2685 O O . ILE B 1 176 ? 85.754 11.889 17.818 1.00 8.77 2202 ILE B O 1
ATOM 2690 N N . LYS B 1 177 ? 84.456 10.885 19.363 1.00 9.16 2203 LYS B N 1
ATOM 2691 C CA . LYS B 1 177 ? 83.945 12.157 19.867 1.00 9.56 2203 LYS B CA 1
ATOM 2692 C C . LYS B 1 177 ? 83.720 12.220 21.372 1.00 9.70 2203 LYS B C 1
ATOM 2693 O O . LYS B 1 177 ? 83.592 11.196 22.045 1.00 9.52 2203 LYS B O 1
ATOM 2699 N N . PHE B 1 178 ? 83.674 13.443 21.890 1.00 9.88 2204 PHE B N 1
ATOM 2700 C CA . PHE B 1 178 ? 83.419 13.676 23.302 1.00 10.21 2204 PHE B CA 1
ATOM 2701 C C . PHE B 1 178 ? 81.965 14.123 23.403 1.00 10.50 2204 PHE B C 1
ATOM 2702 O O . PHE B 1 178 ? 81.495 14.910 22.576 1.00 10.46 2204 PHE B O 1
ATOM 2710 N N . THR B 1 179 ? 81.252 13.627 24.409 1.00 11.01 2205 THR B N 1
ATOM 2711 C CA . THR B 1 179 ? 79.848 13.986 24.590 1.00 11.63 2205 THR B CA 1
ATOM 2712 C C . THR B 1 179 ? 79.503 14.098 26.068 1.00 11.76 2205 THR B C 1
ATOM 2713 O O . THR B 1 179 ? 80.278 13.681 26.932 1.00 11.68 2205 THR B O 1
ATOM 2717 N N . LYS B 1 180 ? 78.334 14.665 26.354 1.00 12.22 2206 LYS B N 1
ATOM 2718 C CA . LYS B 1 180 ? 77.886 14.810 27.732 1.00 12.62 2206 LYS B CA 1
ATOM 2719 C C . LYS B 1 180 ? 77.492 13.442 28.267 1.00 12.90 2206 LYS B C 1
ATOM 2720 O O . LYS B 1 180 ? 77.273 12.529 27.441 1.00 13.20 2206 LYS B O 1
#

Nearest PDB structures (foldseek):
  1j84-assembly1_A  TM=1.003E+00  e=8.574E-36  Clostridium cellulovorans
  1uww-assembly1_B  TM=6.102E-01  e=1.586E-06  Halalkalibacter akibai
  3gdb-assembly1_A  TM=4.792E-01  e=1.370E-02  Streptococcus pneumoniae R6
  8snb-assembly1_3D  TM=2.338E-01  e=5.922E-01  Strongylocentrotus purpuratus
  1j84-assembly1_A  TM=1.004E+00  e=3.035E-37  Clostridium cellulovorans

Radius of gyration: 23.0 Å; Cα contacts (8 Å, |Δi|>4): 1039; chains: 2; bounding box: 68×46×35 Å

InterPro domains:
  IPR001547 Glycoside hydrolase, family 5 [PF00150] (64-326)
  IPR005086 Carbohydrate binding module family 17/28 [PF03424] (389-555)
  IPR008979 Galactose-binding-like domain superfamily [SSF49785] (378-556)
  IPR017853 Glycoside hydrolase superfamily [SSF51445] (53-365)
  IPR018087 Glycoside hydrolase, family 5, conserved site [PS00659] (177-186)

B-factor: mean 11.1, std 2.98, range [2.0, 25.92]

Organism: Clostridium cellulovorans (NCBI:txid1493)

Foldseek 3Di:
DFDAADDCPVQFFFQQRQGLLQKDFDPPFPFHPWDWGRDPRWTKIFDQQVRVQADAWWPVLSNFTKMKRHRNQDKHQQAPFWKWKKKKFLAQWKKWKFDEFDWPVQHDDDFQTIWMDGSVQWDQDPVNITIHMTMDTCNGTVSLVVLNHDPVIVMGRMIMRMHINHRIMTHRGGDTHD/DADAAPDCVVQFFFQQRFGLLQKAFDPPFPFHPWDWGRDPRFTKIFDQQVRVQADQWWPVLSNFTKMKRHRNPDKHQQAQFWKWKKKKDLAQWKKWKFDDFAWPVLHDWDFQTIWMDGSVQWDQDPVNITMHMTMDTCNRTVSQVCLNHDPVHNMGDMIMRMHINHRIMTHRGTDTHD

CATH classification: 2.60.120.260